Protein 4XV0 (pdb70)

Radius of gyration: 18.21 Å; Cα contacts (8 Å, |Δi|>4): 667; chains: 1; bounding box: 45×39×55 Å

Foldseek 3Di:
DPFALQVLVVVLVFHWEAAEDWDVQCPDDCNLVNCLRHTAAYEHLQCQQACNQPLDHPRGDCVGVVVVLVSCVVSRHAYEYDAQAEQPSHHVVLQPDDALVVNLVVLLVRLLVSLLVCAPRHQAYQQAEAQADQQLAGDDHSQCVRQNVVSQLSSQVSNCVSHVRHAYEHEYEPLQAAPGRNLVNCLVVLLVCVVVVRRHQEYEYQAAEEPPSLVGRLNSLVSSLVRPHQAYEHEAHWYFLQDLVSLQSNVVSLSVHPRYRYYYHHDQELCPDPPNVRRTHQAYPNRHGDVNNVSSSVVSD

CATH classification: 3.20.20.80

Secondary structure (DSSP, 8-state):
--S-HHHHHHHTT-SEEEEEE-HHHHTSTTHHHHHHHH-SEEEESSTTSHHHHHSSTT----HHHHHHHHHHHHHT-EEEEEEEEESSS--HHHHT---HHHHHHHHHHHHHHHHHHTTTT-SEEEEEES-B-TTSSBPPSHHHHHHTTHHHHHHHHHHHHH-TTSEEEEEES---STT-HHHHHHHHHHHHHHHTT----EEEE--EE-TTGGGGHHHHHHHHHTSS-SEEEEEEEEETT--HHHHHHHHHHHHH-TTEEEEEES-SBGGG-TTGGG--SSB-TTSPBPHHHHHHHHHH-

InterPro domains:
  IPR001000 Glycoside hydrolase family 10 domain [PF00331] (50-343)
  IPR001000 Glycoside hydrolase family 10 domain [PR00134] (125-137)
  IPR001000 Glycoside hydrolase family 10 domain [PR00134] (168-179)
  IPR001000 Glycoside hydrolase family 10 domain [PR00134] (212-223)
  IPR001000 Glycoside hydrolase family 10 domain [PR00134] (242-254)
  IPR001000 Glycoside hydrolase family 10 domain [PS51760] (45-345)
  IPR001000 Glycoside hydrolase family 10 domain [SM00633] (94-346)
  IPR017853 Glycoside hydrolase superfamily [SSF51445] (56-346)
  IPR044846 Glycoside hydrolase family 10 [PTHR31490] (55-341)

B-factor: mean 18.8, std 10.69, range [7.06, 71.82]

Organism: Hypocrea jecorina (strain QM6a) (NCBI:txid431241)

Nearest PDB structures (foldseek):
  4xv0-assembly1_A  TM=1.003E+00  e=3.155E-68  Trichoderma reesei QM6a
  2bnj-assembly1_A  TM=9.957E-01  e=1.307E-52  Thermoascus aurantiacus
  1k6a-assembly1_A  TM=9.948E-01  e=5.442E-52  Thermoascus aurantiacus
  1gom-assembly1_A  TM=9.954E-01  e=1.218E-51  Thermoascus aurantiacus
  8usf-assembly2_B  TM=9.904E-01  e=2.226E-49  Thermoascus aurantiacus

Sequence (301 aa):
ASQSIDQLIKRKGKLYFGTATDRGLLQREKNAAIIQADLGQVTPENSMKWQSLENNQGQLNWGDADYLVNFAQQNGKSIRGHTLIWHSSQLPAWVNNINNNADTLRQVIRTHVSTVVGRYKGKIRAWDVVNEIFNEDGTLRSSVFSRLLGEEFVSIAFRAARDADPSARLYINDYNLDRANYGKVNGLKTYVSKWISQGVPIDGIGSQSHLSGGGGSGTLGALQQLATVPVTELAITELDIQGAPTTDYTQVVQACCLSVSKCCVGITVWGISDKDSWRASTNPLLFDANFNPKPAYNSIVGILQ

Solvent-accessible surface area: 11385 Å² total

Structure (mmCIF, N/CA/C/O backbone):
data_4XV0
#
_entry.id   4XV0
#
_cell.length_a   41.708
_cell.length_b   47.490
_cell.length_c   136.403
_cell.angle_alpha   90.00
_cell.angle_beta   90.00
_cell.angle_gamma   90.00
#
_symmetry.space_group_name_H-M   'P 21 21 21'
#
loop_
_entity.id
_entity.type
_entity.pdbx_description
1 polymer Beta-xylanase
2 non-polymer 'SULFATE ION'
3 non-polymer 'CHLORIDE ION'
4 non-polymer GLYCEROL
5 water water
#
loop_
_atom_site.group_PDB
_atom_site.id
_atom_site.type_symbol
_atom_site.label_atom_id
_atom_site.label_alt_id
_atom_site.label_comp_id
_atom_site.label_asym_id
_atom_site.label_entity_id
_atom_site.label_seq_id
_atom_site.pdbx_PDB_ins_code
_atom_site.Cartn_x
_atom_site.Cartn_y
_atom_site.Cartn_z
_atom_site.occupancy
_atom_site.B_iso_or_equiv
_atom_site.auth_seq_id
_atom_site.auth_comp_id
_atom_site.auth_asym_id
_atom_site.auth_atom_id
_atom_site.pdbx_PDB_model_num
ATOM 9 N N . ALA A 1 2 ? 5.541 1.351 2.038 1.00 68.66 47 ALA A N 1
ATOM 10 C CA . ALA A 1 2 ? 5.636 0.135 1.240 1.00 67.89 47 ALA A CA 1
ATOM 11 C C . ALA A 1 2 ? 5.248 0.263 -0.234 1.00 67.49 47 ALA A C 1
ATOM 12 O O . ALA A 1 2 ? 5.317 -0.721 -0.968 1.00 71.82 47 ALA A O 1
ATOM 14 N N . SER A 1 3 ? 4.871 1.467 -0.660 1.00 63.10 48 SER A N 1
ATOM 15 C CA . SER A 1 3 ? 4.352 1.700 -2.011 1.00 58.15 48 SER A CA 1
ATOM 16 C C . SER A 1 3 ? 3.124 0.835 -2.294 1.00 52.76 48 SER A C 1
ATOM 17 O O . SER A 1 3 ? 3.225 -0.383 -2.447 1.00 58.01 48 SER A O 1
ATOM 20 N N . GLN A 1 4 ? 1.984 1.507 -2.405 1.00 41.78 49 GLN A N 1
ATOM 21 C CA . GLN A 1 4 ? 0.650 0.913 -2.309 1.00 26.97 49 GLN A CA 1
ATOM 22 C C . GLN A 1 4 ? 0.281 0.725 -0.846 1.00 23.10 49 GLN A C 1
ATOM 23 O O . GLN A 1 4 ? 0.866 -0.088 -0.120 1.00 17.50 49 GLN A O 1
ATOM 29 N N . SER A 1 5 ? -0.695 1.518 -0.432 1.00 17.41 50 SER A N 1
ATOM 30 C CA . SER A 1 5 ? -1.139 1.577 0.943 1.00 17.55 50 SER A CA 1
ATOM 31 C C . SER A 1 5 ? -2.283 0.595 1.148 1.00 19.04 50 SER A C 1
ATOM 32 O O . SER A 1 5 ? -3.313 0.715 0.499 1.00 16.30 50 SER A O 1
ATOM 35 N N . ILE A 1 6 ? -2.115 -0.373 2.042 1.00 14.58 51 ILE A N 1
ATOM 36 C CA . ILE A 1 6 ? -3.186 -1.340 2.271 1.00 14.94 51 ILE A CA 1
ATOM 37 C C . ILE A 1 6 ? -4.416 -0.715 2.930 1.00 15.27 51 ILE A C 1
ATOM 38 O O . ILE A 1 6 ? -5.537 -1.186 2.735 1.00 13.49 51 ILE A O 1
ATOM 43 N N . ASP A 1 7 ? -4.210 0.357 3.686 1.00 12.93 52 ASP A N 1
ATOM 44 C CA . ASP A 1 7 ? -5.331 1.065 4.281 1.00 13.94 52 ASP A CA 1
ATOM 45 C C . ASP A 1 7 ? -6.151 1.778 3.206 1.00 13.35 52 ASP A C 1
ATOM 46 O O . ASP A 1 7 ? -7.379 1.762 3.229 1.00 16.55 52 ASP A O 1
ATOM 51 N N . GLN A 1 8 ? -5.467 2.408 2.264 1.00 14.25 53 GLN A N 1
ATOM 52 C CA . GLN A 1 8 ? -6.162 3.090 1.183 1.00 17.57 53 GLN A CA 1
ATOM 53 C C . GLN A 1 8 ? -6.946 2.081 0.354 1.00 21.34 53 GLN A C 1
ATOM 54 O O . GLN A 1 8 ? -8.117 2.292 0.026 1.00 16.21 53 GLN A O 1
ATOM 60 N N . LEU A 1 9 ? -6.289 0.976 0.019 1.00 17.88 54 LEU A N 1
ATOM 61 C CA . LEU A 1 9 ? -6.928 -0.077 -0.759 1.00 20.32 54 LEU A CA 1
ATOM 62 C C . LEU A 1 9 ? -8.106 -0.725 -0.027 1.00 16.37 54 LEU A C 1
ATOM 63 O O . LEU A 1 9 ? -9.133 -1.008 -0.641 1.00 17.32 54 LEU A O 1
ATOM 68 N N . ILE A 1 10 ? -7.977 -0.962 1.274 1.00 14.67 55 ILE A N 1
ATOM 69 C CA . ILE A 1 10 ? -9.069 -1.625 1.989 1.00 14.53 55 ILE A CA 1
ATOM 70 C C . ILE A 1 10 ? -10.265 -0.694 2.219 1.00 17.51 55 ILE A C 1
ATOM 71 O O . ILE A 1 10 ? -11.417 -1.147 2.238 1.00 14.70 55 ILE A O 1
ATOM 76 N N . LYS A 1 11 ? -9.995 0.604 2.364 1.00 14.13 56 LYS A N 1
ATOM 77 C CA . LYS A 1 11 ? -11.065 1.599 2.414 1.00 15.17 56 LYS A CA 1
ATOM 78 C C . LYS A 1 11 ? -11.900 1.585 1.132 1.00 17.99 56 LYS A C 1
ATOM 79 O O . LYS A 1 11 ? -13.127 1.738 1.175 1.00 18.39 56 LYS A O 1
ATOM 85 N N . ARG A 1 12 ? -11.244 1.390 -0.010 1.00 18.08 57 ARG A N 1
ATOM 86 C CA . ARG A 1 12 ? -11.955 1.361 -1.289 1.00 17.85 57 ARG A CA 1
ATOM 87 C C . ARG A 1 12 ? -12.868 0.151 -1.396 1.00 17.98 57 ARG A C 1
ATOM 88 O O . ARG A 1 12 ? -13.817 0.154 -2.186 1.00 19.04 57 ARG A O 1
ATOM 96 N N . LYS A 1 13 ? -12.566 -0.886 -0.618 1.00 17.06 58 LYS A N 1
ATOM 97 C CA . LYS A 1 13 ? -13.408 -2.079 -0.561 1.00 21.51 58 LYS A CA 1
ATOM 98 C C . LYS A 1 13 ? -14.591 -1.876 0.388 1.00 25.00 58 LYS A C 1
ATOM 99 O O . LYS A 1 13 ? -15.504 -2.699 0.445 1.00 29.88 58 LYS A O 1
ATOM 105 N N . GLY A 1 14 ? -14.567 -0.780 1.136 1.00 17.62 59 GLY A N 1
ATOM 106 C CA . GLY A 1 14 ? -15.665 -0.458 2.029 1.00 21.70 59 GLY A CA 1
ATOM 107 C C . GLY A 1 14 ? -15.362 -0.693 3.499 1.00 19.82 59 GLY A C 1
ATOM 108 O O . GLY A 1 14 ? -16.242 -0.542 4.346 1.00 17.29 59 GLY A O 1
ATOM 109 N N . LYS A 1 15 ? -14.124 -1.070 3.809 1.00 14.01 60 LYS A N 1
ATOM 110 C CA . LYS A 1 15 ? -13.725 -1.256 5.203 1.00 18.13 60 LYS A CA 1
ATOM 111 C C . LYS A 1 15 ? -13.248 0.064 5.804 1.00 15.25 60 LYS A C 1
ATOM 112 O O . LYS A 1 15 ? -12.967 1.008 5.071 1.00 12.99 60 LYS A O 1
ATOM 118 N N . LEU A 1 16 ? -13.140 0.128 7.131 1.00 11.72 61 LEU A N 1
ATOM 119 C CA . LEU A 1 16 ? -12.767 1.385 7.788 1.00 12.28 61 LEU A CA 1
ATOM 120 C C . LEU A 1 16 ? -11.272 1.632 7.839 1.00 14.03 61 LEU A C 1
ATOM 121 O O . LEU A 1 16 ? -10.823 2.762 7.664 1.00 17.05 61 LEU A O 1
ATOM 126 N N . TYR A 1 17 ? -10.490 0.591 8.090 1.00 14.70 62 TYR A N 1
ATOM 127 C CA . TYR A 1 17 ? -9.059 0.802 8.275 1.00 11.81 62 TYR A CA 1
ATOM 128 C C . TYR A 1 17 ? -8.246 -0.482 8.117 1.00 14.20 62 TYR A C 1
ATOM 129 O O . TYR A 1 17 ? -8.776 -1.592 8.261 1.00 10.54 62 TYR A O 1
ATOM 138 N N . PHE A 1 18 ? -6.958 -0.310 7.821 1.00 10.71 63 PHE A N 1
ATOM 139 C CA . PHE A 1 18 ? -5.935 -1.311 8.121 1.00 9.92 63 PHE A CA 1
ATOM 140 C C . PHE A 1 18 ? -4.954 -0.578 9.045 1.00 15.01 63 PHE A C 1
ATOM 141 O O . PHE A 1 18 ? -4.461 0.493 8.688 1.00 13.96 63 PHE A O 1
ATOM 149 N N . GLY A 1 19 ? -4.697 -1.118 10.237 1.00 9.72 64 GLY A N 1
ATOM 150 C CA . GLY A 1 19 ? -3.926 -0.381 11.233 1.00 8.56 64 GLY A CA 1
ATOM 151 C C . GLY A 1 19 ? -2.847 -1.198 11.935 1.00 11.83 64 GLY A C 1
ATOM 152 O O . GLY A 1 19 ? -2.576 -2.334 11.551 1.00 12.56 64 GLY A O 1
ATOM 153 N N . THR A 1 20 ? -2.229 -0.621 12.965 1.00 13.24 65 THR A N 1
ATOM 154 C CA . THR A 1 20 ? -1.203 -1.331 13.726 1.00 10.16 65 THR A CA 1
ATOM 155 C C . THR A 1 20 ? -1.167 -0.940 15.197 1.00 7.77 65 THR A C 1
ATOM 156 O O . THR A 1 20 ? -1.618 0.141 15.582 1.00 10.14 65 THR A O 1
ATOM 160 N N . ALA A 1 21 ? -0.630 -1.830 16.021 1.00 11.66 66 ALA A N 1
ATOM 161 C CA . ALA A 1 21 ? -0.206 -1.447 17.362 1.00 13.36 66 ALA A CA 1
ATOM 162 C C . ALA A 1 21 ? 1.027 -0.573 17.224 1.00 14.54 66 ALA A C 1
ATOM 163 O O . ALA A 1 21 ? 1.863 -0.811 16.346 1.00 11.70 66 ALA A O 1
ATOM 165 N N . THR A 1 22 ? 1.141 0.427 18.091 1.00 8.96 67 THR A N 1
ATOM 166 C CA . THR A 1 22 ? 2.342 1.252 18.154 1.00 9.92 67 THR A CA 1
ATOM 167 C C . THR A 1 22 ? 2.371 1.985 19.503 1.00 15.20 67 THR A C 1
ATOM 168 O O . THR A 1 22 ? 1.483 1.793 20.336 1.00 12.44 67 THR A O 1
ATOM 172 N N . ASP A 1 23 ? 3.401 2.797 19.725 1.00 10.87 68 ASP A N 1
ATOM 173 C CA . ASP A 1 23 ? 3.507 3.627 20.929 1.00 10.35 68 ASP A CA 1
ATOM 174 C C . ASP A 1 23 ? 4.676 4.601 20.717 1.00 13.49 68 ASP A C 1
ATOM 175 O O . ASP A 1 23 ? 5.325 4.578 19.668 1.00 11.76 68 ASP A O 1
ATOM 180 N N . ARG A 1 24 ? 4.938 5.454 21.704 1.00 13.99 69 ARG A N 1
ATOM 181 C CA . ARG A 1 24 ? 5.901 6.550 21.534 1.00 11.31 69 ARG A CA 1
ATOM 182 C C . ARG A 1 24 ? 7.313 6.143 21.102 1.00 10.90 69 ARG A C 1
ATOM 183 O O . ARG A 1 24 ? 7.890 6.764 20.212 1.00 13.03 69 ARG A O 1
ATOM 191 N N . GLY A 1 25 ? 7.873 5.109 21.722 1.00 13.52 70 GLY A N 1
ATOM 192 C CA . GLY A 1 25 ? 9.208 4.668 21.356 1.00 11.72 70 GLY A CA 1
ATOM 193 C C . GLY A 1 25 ? 9.272 4.331 19.878 1.00 13.38 70 GLY A C 1
ATOM 194 O O . GLY A 1 25 ? 10.137 4.823 19.143 1.00 12.52 70 GLY A O 1
ATOM 195 N N . LEU A 1 26 ? 8.328 3.505 19.434 1.00 13.02 71 LEU A N 1
ATOM 196 C CA . LEU A 1 26 ? 8.250 3.143 18.025 1.00 14.70 71 LEU A CA 1
ATOM 197 C C . LEU A 1 26 ? 8.082 4.362 17.126 1.00 13.25 71 LEU A C 1
ATOM 198 O O . LEU A 1 26 ? 8.800 4.513 16.144 1.00 12.15 71 LEU A O 1
ATOM 203 N N . LEU A 1 27 ? 7.134 5.229 17.474 1.00 11.23 72 LEU A N 1
ATOM 204 C CA . LEU A 1 27 ? 6.846 6.411 16.676 1.00 11.26 72 LEU A CA 1
ATOM 205 C C . LEU A 1 27 ? 8.080 7.295 16.498 1.00 15.13 72 LEU A C 1
ATOM 206 O O . LEU A 1 27 ? 8.251 7.927 15.459 1.00 14.30 72 LEU A O 1
ATOM 211 N N . GLN A 1 28 ? 8.961 7.305 17.493 1.00 12.62 73 GLN A N 1
ATOM 212 C CA . GLN A 1 28 ? 10.123 8.183 17.445 1.00 13.71 73 GLN A CA 1
ATOM 213 C C . GLN A 1 28 ? 11.409 7.559 16.903 1.00 18.80 73 GLN A C 1
ATOM 214 O O . GLN A 1 28 ? 12.480 8.155 17.025 1.00 18.85 73 GLN A O 1
ATOM 220 N N . ARG A 1 29 ? 11.322 6.377 16.300 1.00 16.17 74 ARG A N 1
ATOM 221 C CA . ARG A 1 29 ? 12.525 5.767 15.743 1.00 15.28 74 ARG A CA 1
ATOM 222 C C . ARG A 1 29 ? 12.262 5.081 14.412 1.00 16.01 74 ARG A C 1
ATOM 223 O O . ARG A 1 29 ? 11.146 4.619 14.143 1.00 14.47 74 ARG A O 1
ATOM 231 N N . GLU A 1 30 ? 13.295 5.051 13.577 1.00 16.58 75 GLU A N 1
ATOM 232 C CA . GLU A 1 30 ? 13.271 4.265 12.357 1.00 24.93 75 GLU A CA 1
ATOM 233 C C . GLU A 1 30 ? 12.053 4.648 11.501 1.00 22.79 75 GLU A C 1
ATOM 234 O O . GLU A 1 30 ? 11.716 5.830 11.412 1.00 17.64 75 GLU A O 1
ATOM 240 N N . LYS A 1 31 ? 11.376 3.681 10.897 1.00 15.97 76 LYS A N 1
ATOM 241 C CA . LYS A 1 31 ? 10.386 4.025 9.877 1.00 19.70 76 LYS A CA 1
ATOM 242 C C . LYS A 1 31 ? 8.942 3.857 10.316 1.00 19.99 76 LYS A C 1
ATOM 243 O O . LYS A 1 31 ? 8.030 3.914 9.490 1.00 14.28 76 LYS A O 1
ATOM 249 N N . ASN A 1 32 ? 8.727 3.665 11.612 1.00 13.60 77 ASN A N 1
ATOM 250 C CA . ASN A 1 32 ? 7.377 3.363 12.091 1.00 12.46 77 ASN A CA 1
ATOM 251 C C . ASN A 1 32 ? 6.333 4.437 11.761 1.00 18.04 77 ASN A C 1
ATOM 252 O O . ASN A 1 32 ? 5.254 4.132 11.250 1.00 13.47 77 ASN A O 1
ATOM 257 N N . ALA A 1 33 ? 6.654 5.694 12.051 1.00 20.18 78 ALA A N 1
ATOM 258 C CA . ALA A 1 33 ? 5.705 6.779 11.814 1.00 16.53 78 ALA A CA 1
ATOM 259 C C . ALA A 1 33 ? 5.418 6.921 10.320 1.00 13.88 78 ALA A C 1
ATOM 260 O O . ALA A 1 33 ? 4.265 7.039 9.909 1.00 14.01 78 ALA A O 1
ATOM 262 N N . ALA A 1 34 ? 6.474 6.890 9.516 1.00 15.78 79 ALA A N 1
ATOM 263 C CA . ALA A 1 34 ? 6.356 7.084 8.070 1.00 16.20 79 ALA A CA 1
ATOM 264 C C . ALA A 1 34 ? 5.491 6.008 7.429 1.00 20.01 79 ALA A C 1
ATOM 265 O O . ALA A 1 34 ? 4.704 6.293 6.526 1.00 14.85 79 ALA A O 1
ATOM 267 N N . ILE A 1 35 ? 5.646 4.772 7.894 1.00 13.98 80 ILE A N 1
ATOM 268 C CA . ILE A 1 35 ? 4.814 3.667 7.418 1.00 14.94 80 ILE A CA 1
ATOM 269 C C . ILE A 1 35 ? 3.340 3.838 7.820 1.00 20.09 80 ILE A C 1
ATOM 270 O O . ILE A 1 35 ? 2.440 3.650 6.994 1.00 16.81 80 ILE A O 1
ATOM 275 N N . ILE A 1 36 ? 3.091 4.209 9.076 1.00 14.38 81 ILE A N 1
ATOM 276 C CA . ILE A 1 36 ? 1.725 4.480 9.522 1.00 12.53 81 ILE A CA 1
ATOM 277 C C . ILE A 1 36 ? 1.100 5.605 8.689 1.00 11.76 81 ILE A C 1
ATOM 278 O O . ILE A 1 36 ? -0.056 5.523 8.280 1.00 17.61 81 ILE A O 1
ATOM 283 N N . GLN A 1 37 ? 1.878 6.648 8.419 1.00 15.89 82 GLN A N 1
ATOM 284 C CA . GLN A 1 37 ? 1.382 7.771 7.639 1.00 15.66 82 GLN A CA 1
ATOM 285 C C . GLN A 1 37 ? 1.022 7.349 6.220 1.00 20.94 82 GLN A C 1
ATOM 286 O O . GLN A 1 37 ? -0.025 7.732 5.697 1.00 21.60 82 GLN A O 1
ATOM 292 N N . ALA A 1 38 ? 1.882 6.546 5.606 1.00 20.40 83 ALA A N 1
ATOM 293 C CA . ALA A 1 38 ? 1.710 6.201 4.195 1.00 18.49 83 ALA A CA 1
ATOM 294 C C . ALA A 1 38 ? 0.776 5.020 3.966 1.00 18.56 83 ALA A C 1
ATOM 295 O O . ALA A 1 38 ? 0.012 5.012 3.005 1.00 18.11 83 ALA A O 1
ATOM 297 N N . ASP A 1 39 ? 0.825 4.027 4.850 1.00 15.55 84 ASP A N 1
ATOM 298 C CA . ASP A 1 39 ? 0.222 2.734 4.544 1.00 15.19 84 ASP A CA 1
ATOM 299 C C . ASP A 1 39 ? -0.958 2.318 5.425 1.00 12.48 84 ASP A C 1
ATOM 300 O O . ASP A 1 39 ? -1.700 1.402 5.066 1.00 15.65 84 ASP A O 1
ATOM 305 N N . LEU A 1 40 ? -1.116 2.970 6.573 1.00 12.06 85 LEU A N 1
ATOM 306 C CA . LEU A 1 40 ? -2.106 2.544 7.566 1.00 11.94 85 LEU A CA 1
ATOM 307 C C . LEU A 1 40 ? -3.101 3.655 7.919 1.00 14.39 85 LEU A C 1
ATOM 308 O O . LEU A 1 40 ? -2.913 4.809 7.533 1.00 14.69 85 LEU A O 1
ATOM 313 N N . GLY A 1 41 ? -4.174 3.313 8.633 1.00 11.67 86 GLY A N 1
ATOM 314 C CA . GLY A 1 41 ? -5.203 4.297 8.920 1.00 10.21 86 GLY A CA 1
ATOM 315 C C . GLY A 1 41 ? -5.672 4.321 10.361 1.00 10.48 86 GLY A C 1
ATOM 316 O O . GLY A 1 41 ? -6.583 5.075 10.719 1.00 13.27 86 GLY A O 1
ATOM 317 N N . GLN A 1 42 ? -5.034 3.508 11.190 1.00 10.64 87 GLN A N 1
ATOM 318 C CA . GLN A 1 42 ? -5.511 3.285 12.548 1.00 12.18 87 GLN A CA 1
ATOM 319 C C . GLN A 1 42 ? -4.353 2.822 13.431 1.00 9.85 87 GLN A C 1
ATOM 320 O O . GLN A 1 42 ? -3.432 2.150 12.958 1.00 10.22 87 GLN A O 1
ATOM 326 N N . VAL A 1 43 ? -4.391 3.213 14.705 1.00 9.95 88 VAL A N 1
ATOM 327 C CA . VAL A 1 43 ? -3.388 2.795 15.680 1.00 12.28 88 VAL A CA 1
ATOM 328 C C . VAL A 1 43 ? -4.026 2.320 16.979 1.00 12.83 88 VAL A C 1
ATOM 329 O O . VAL A 1 43 ? -5.082 2.813 17.392 1.00 12.78 88 VAL A O 1
ATOM 333 N N . THR A 1 44 ? -3.382 1.339 17.596 1.00 11.48 89 THR A N 1
ATOM 334 C CA . THR A 1 44 ? -3.743 0.870 18.924 1.00 11.40 89 THR A CA 1
ATOM 335 C C . THR A 1 44 ? -2.502 1.023 19.797 1.00 8.63 89 THR A C 1
ATOM 336 O O . THR A 1 44 ? -1.417 0.617 19.395 1.00 10.23 89 THR A O 1
ATOM 340 N N . PRO A 1 45 ? -2.644 1.618 20.993 1.00 11.79 90 PRO A N 1
ATOM 341 C CA . PRO A 1 45 ? -1.463 1.687 21.873 1.00 8.45 90 PRO A CA 1
ATOM 342 C C . PRO A 1 45 ? -1.067 0.283 22.280 1.00 9.40 90 PRO A C 1
ATOM 343 O O . PRO A 1 45 ? -1.893 -0.450 22.840 1.00 8.02 90 PRO A O 1
ATOM 347 N N . GLU A 1 46 ? 0.171 -0.102 21.983 1.00 13.01 91 GLU A N 1
ATOM 348 C CA . GLU A 1 46 ? 0.628 -1.452 22.290 1.00 10.92 91 GLU A CA 1
ATOM 349 C C . GLU A 1 46 ? 0.647 -1.715 23.796 1.00 9.45 91 GLU A C 1
ATOM 350 O O . GLU A 1 46 ? 0.378 -2.835 24.232 1.00 10.06 91 GLU A O 1
ATOM 356 N N . ASN A 1 47 ? 0.968 -0.688 24.584 1.00 8.71 92 ASN A N 1
ATOM 357 C CA . ASN A 1 47 ? 1.042 -0.831 26.042 1.00 9.50 92 ASN A CA 1
ATOM 358 C C . ASN A 1 47 ? 0.611 0.391 26.847 1.00 8.95 92 ASN A C 1
ATOM 359 O O . ASN A 1 47 ? 0.290 0.263 28.032 1.00 10.22 92 ASN A O 1
ATOM 364 N N . SER A 1 48 ? 0.647 1.573 26.232 1.00 9.90 93 SER A N 1
ATOM 365 C CA . SER A 1 48 ? 0.547 2.827 26.987 1.00 13.13 93 SER A CA 1
ATOM 366 C C . SER A 1 48 ? -0.793 3.087 27.686 1.00 14.03 93 SER A C 1
ATOM 367 O O . SER A 1 48 ? -0.865 3.942 28.562 1.00 14.08 93 SER A O 1
ATOM 370 N N . MET A 1 49 ? -1.841 2.360 27.310 1.00 9.90 94 MET A N 1
ATOM 371 C CA . MET A 1 49 ? -3.147 2.544 27.945 1.00 9.93 94 MET A CA 1
ATOM 372 C C . MET A 1 49 ? -3.574 1.365 28.815 1.00 11.91 94 MET A C 1
ATOM 373 O O . MET A 1 49 ? -4.708 1.316 29.297 1.00 12.82 94 MET A O 1
ATOM 378 N N . LYS A 1 50 ? -2.674 0.411 29.010 1.00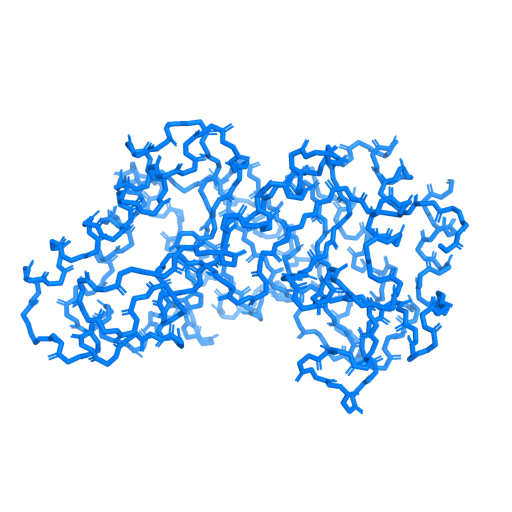 13.69 95 LYS A N 1
ATOM 379 C CA . LYS A 1 50 ? -2.959 -0.675 29.930 1.00 9.69 95 LYS A CA 1
ATOM 380 C C . LYS A 1 50 ? -2.862 -0.162 31.356 1.00 12.90 95 LYS A C 1
ATOM 381 O O . LYS A 1 50 ? -2.142 0.800 31.641 1.00 13.46 95 LYS A O 1
ATOM 387 N N . TRP A 1 51 ? -3.606 -0.791 32.251 1.00 11.02 96 TRP A N 1
ATOM 388 C CA . TRP A 1 51 ? -3.768 -0.238 33.591 1.00 11.85 96 TRP A CA 1
ATOM 389 C C . TRP A 1 51 ? -2.432 -0.157 34.343 1.00 16.43 96 TRP A C 1
ATOM 390 O O . TRP A 1 51 ? -2.174 0.803 35.073 1.00 13.82 96 TRP A O 1
ATOM 401 N N . GLN A 1 52 ? -1.568 -1.146 34.146 1.00 12.36 97 GLN A N 1
ATOM 402 C CA . GLN A 1 52 ? -0.264 -1.122 34.808 1.00 12.95 97 GLN A CA 1
ATOM 403 C C . GLN A 1 52 ? 0.603 0.026 34.297 1.00 12.55 97 GLN A C 1
ATOM 404 O O . GLN A 1 52 ? 1.349 0.631 35.058 1.00 13.17 97 GLN A O 1
ATOM 410 N N . SER A 1 53 ? 0.487 0.335 33.011 1.00 11.65 98 SER A N 1
ATOM 411 C CA . SER A 1 53 ? 1.172 1.496 32.449 1.00 16.75 98 SER A CA 1
ATOM 412 C C . SER A 1 53 ? 0.632 2.798 33.034 1.00 15.52 98 SER A C 1
ATOM 413 O O . SER A 1 53 ? 1.398 3.700 33.367 1.00 13.86 98 SER A O 1
ATOM 416 N N . LEU A 1 54 ? -0.689 2.889 33.153 1.00 11.58 99 LEU A N 1
ATOM 417 C CA . LEU A 1 54 ? -1.339 4.127 33.578 1.00 13.11 99 LEU A CA 1
ATOM 418 C C . LEU A 1 54 ? -1.257 4.409 35.073 1.00 16.52 99 LEU A C 1
ATOM 419 O O . LEU A 1 54 ? -1.186 5.569 35.490 1.00 15.97 99 LEU A O 1
ATOM 424 N N . GLU A 1 55 ? -1.290 3.359 35.883 1.00 13.49 100 GLU A N 1
ATOM 425 C CA . GLU A 1 55 ? -1.487 3.548 37.319 1.00 14.65 100 GLU A CA 1
ATOM 426 C C . GLU A 1 55 ? -0.872 2.419 38.147 1.00 18.03 100 GLU A C 1
ATOM 427 O O . GLU A 1 55 ? -1.548 1.791 38.963 1.00 16.04 100 GLU A O 1
ATOM 433 N N . ASN A 1 56 ? 0.416 2.163 37.928 1.00 15.53 101 ASN A N 1
ATOM 434 C CA . ASN A 1 56 ? 1.111 1.105 38.658 1.00 16.01 101 ASN A CA 1
ATOM 435 C C . ASN A 1 56 ? 1.033 1.329 40.161 1.00 17.69 101 ASN A C 1
ATOM 436 O O . ASN A 1 56 ? 0.851 0.396 40.942 1.00 23.12 101 ASN A O 1
ATOM 441 N N . ASN A 1 57 ? 1.179 2.586 40.554 1.00 17.75 102 ASN A N 1
ATOM 442 C CA . ASN A 1 57 ? 1.028 2.980 41.943 1.00 23.29 102 ASN A CA 1
ATOM 443 C C . ASN A 1 57 ? -0.304 3.696 42.076 1.00 22.35 102 ASN A C 1
ATOM 444 O O . ASN A 1 57 ? -0.592 4.629 41.323 1.00 21.95 102 ASN A O 1
ATOM 449 N N . GLN A 1 58 ? -1.124 3.241 43.016 1.00 22.21 103 GLN A N 1
ATOM 450 C CA . GLN A 1 58 ? -2.489 3.736 43.138 1.00 20.40 103 GLN A CA 1
ATOM 451 C C . GLN A 1 58 ? -2.536 5.252 43.299 1.00 21.22 103 GLN A C 1
ATOM 452 O O . GLN A 1 58 ? -1.836 5.817 44.141 1.00 21.78 103 GLN A O 1
ATOM 458 N N . GLY A 1 59 ? -3.359 5.901 42.486 1.00 20.07 104 GLY A N 1
ATOM 459 C CA . GLY A 1 59 ? -3.530 7.340 42.568 1.00 32.09 104 GLY A CA 1
ATOM 460 C C . GLY A 1 59 ? -2.465 8.149 41.839 1.00 32.82 104 GLY A C 1
ATOM 461 O O . GLY A 1 59 ? -2.569 9.372 41.749 1.00 30.94 104 GLY A O 1
ATOM 462 N N . GLN A 1 60 ? -1.437 7.474 41.327 1.00 25.93 105 GLN A N 1
ATOM 463 C CA . GLN A 1 60 ? -0.367 8.149 40.603 1.00 26.23 105 GLN A CA 1
ATOM 464 C C . GLN A 1 60 ? -0.522 7.845 39.122 1.00 24.75 105 GLN A C 1
ATOM 465 O O . GLN A 1 60 ? 0.003 6.840 38.637 1.00 23.64 105 GLN A O 1
ATOM 471 N N . LEU A 1 61 ? -1.252 8.697 38.405 1.00 16.96 106 LEU A N 1
ATOM 472 C CA . LEU A 1 61 ? -1.558 8.423 37.004 1.00 18.14 106 LEU A CA 1
ATOM 473 C C . LEU A 1 61 ? -0.374 8.755 36.103 1.00 22.33 106 LEU A C 1
ATOM 474 O O . LEU A 1 61 ? 0.408 9.663 36.393 1.00 21.99 106 LEU A O 1
ATOM 479 N N . ASN A 1 62 ? -0.246 8.005 35.015 1.00 14.11 107 ASN A N 1
ATOM 480 C CA . ASN A 1 62 ? 0.871 8.166 34.091 1.00 19.05 107 ASN A CA 1
ATOM 481 C C . ASN A 1 62 ? 0.343 8.260 32.661 1.00 16.31 107 ASN A C 1
ATOM 482 O O . ASN A 1 62 ? 0.379 7.286 31.899 1.00 13.79 107 ASN A O 1
ATOM 487 N N . TRP A 1 63 ? -0.146 9.444 32.310 1.00 12.74 108 TRP A N 1
ATOM 488 C CA . TRP A 1 63 ? -0.867 9.655 31.054 1.00 12.79 108 TRP A CA 1
ATOM 489 C C . TRP A 1 63 ? 0.031 9.903 29.837 1.00 11.73 108 TRP A C 1
ATOM 490 O O . TRP A 1 63 ? -0.421 9.769 28.707 1.00 13.50 108 TRP A O 1
ATOM 501 N N . GLY A 1 64 ? 1.278 10.301 30.072 1.00 12.19 109 GLY A N 1
ATOM 502 C CA . GLY A 1 64 ? 2.111 10.886 29.027 1.00 13.65 109 GLY A CA 1
ATOM 503 C C . GLY A 1 64 ? 2.157 10.143 27.702 1.00 14.97 109 GLY A C 1
ATOM 504 O O . GLY A 1 64 ? 1.795 10.685 26.648 1.00 12.19 109 GLY A O 1
ATOM 505 N N . ASP A 1 65 ? 2.589 8.892 27.753 1.00 11.73 110 ASP A N 1
ATOM 506 C CA . ASP A 1 65 ? 2.738 8.113 26.535 1.00 10.33 110 ASP A CA 1
ATOM 507 C C . ASP A 1 65 ? 1.401 7.895 25.834 1.00 13.61 110 ASP A C 1
ATOM 508 O O . ASP A 1 65 ? 1.328 7.919 24.609 1.00 12.96 110 ASP A O 1
ATOM 513 N N . ALA A 1 66 ? 0.349 7.684 26.616 1.00 16.06 111 ALA A N 1
ATOM 514 C CA . ALA A 1 66 ? -0.993 7.548 26.065 1.00 12.70 111 ALA A CA 1
ATOM 515 C C . ALA A 1 66 ? -1.431 8.836 25.371 1.00 11.88 111 ALA A C 1
ATOM 516 O O . ALA A 1 66 ? -1.958 8.804 24.253 1.00 14.33 111 ALA A O 1
ATOM 518 N N . ASP A 1 67 ? -1.211 9.971 26.029 1.00 10.87 112 ASP A N 1
ATOM 519 C CA . ASP A 1 67 ? -1.541 11.266 25.439 1.00 10.86 112 ASP A CA 1
ATOM 520 C C . ASP A 1 67 ? -0.803 11.478 24.125 1.00 16.22 112 ASP A C 1
ATOM 521 O O . ASP A 1 67 ? -1.374 11.992 23.159 1.00 11.83 112 ASP A O 1
ATOM 526 N N . TYR A 1 68 ? 0.478 11.106 24.110 1.00 10.73 113 TYR A N 1
ATOM 527 C CA . TYR A 1 68 ? 1.326 11.277 22.936 1.00 10.83 113 TYR A CA 1
ATOM 528 C C . TYR A 1 68 ? 0.777 10.508 21.740 1.00 12.29 113 TYR A C 1
ATOM 529 O O . TYR A 1 68 ? 0.725 11.032 20.6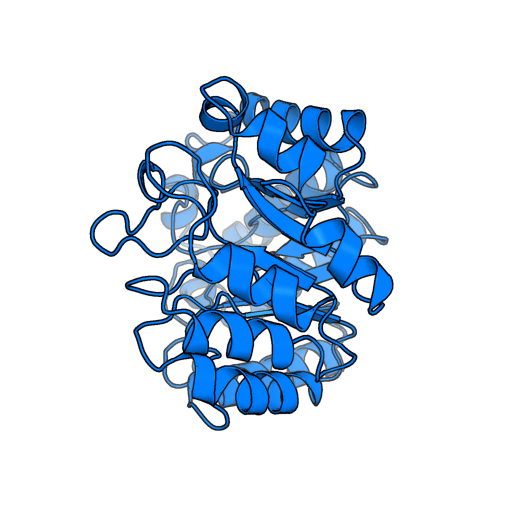29 1.00 12.21 113 TYR A O 1
ATOM 538 N N . LEU A 1 69 ? 0.380 9.263 21.966 1.00 12.52 114 LEU A N 1
ATOM 539 C CA . LEU A 1 69 ? -0.166 8.447 20.886 1.00 13.25 114 LEU A CA 1
ATOM 540 C C . LEU A 1 69 ? -1.453 9.047 20.314 1.00 16.17 114 LEU A C 1
ATOM 541 O O . LEU A 1 69 ? -1.657 9.092 19.089 1.00 12.40 114 LEU A O 1
ATOM 546 N N . VAL A 1 70 ? -2.330 9.487 21.208 1.00 12.53 115 VAL A N 1
ATOM 547 C CA . VAL A 1 70 ? -3.580 10.109 20.799 1.00 13.51 115 VAL A CA 1
ATOM 548 C C . VAL A 1 70 ? -3.303 11.351 19.961 1.00 15.06 115 VAL A C 1
ATOM 549 O O . VAL A 1 70 ? -3.923 11.560 18.918 1.00 13.84 115 VAL A O 1
ATOM 553 N N . ASN A 1 71 ? -2.359 12.169 20.410 1.00 11.77 116 ASN A N 1
ATOM 554 C CA . ASN A 1 71 ? -1.959 13.333 19.628 1.00 11.69 116 ASN A CA 1
ATOM 555 C C . ASN A 1 71 ? -1.440 12.950 18.242 1.00 11.59 116 ASN A C 1
ATOM 556 O O . ASN A 1 71 ? -1.822 13.567 17.248 1.00 15.31 116 ASN A O 1
ATOM 561 N N . PHE A 1 72 ? -0.591 11.926 18.177 1.00 13.00 117 PHE A N 1
ATOM 562 C CA . PHE A 1 72 ? -0.052 11.482 16.897 1.00 14.27 117 PHE A CA 1
ATOM 563 C C . PHE A 1 72 ? -1.167 11.067 15.953 1.00 14.80 117 PHE A C 1
ATOM 564 O O . PHE A 1 72 ? -1.173 11.440 14.784 1.00 12.36 117 PHE A O 1
ATOM 572 N N . ALA A 1 73 ? -2.105 10.280 16.463 1.00 11.93 118 ALA A N 1
ATOM 573 C CA . ALA A 1 73 ? -3.218 9.812 15.650 1.00 13.88 118 ALA A CA 1
ATOM 574 C C . ALA A 1 73 ? -4.075 10.971 15.135 1.00 17.99 118 ALA A C 1
ATOM 575 O O . ALA A 1 73 ? -4.443 10.999 13.960 1.00 17.63 118 ALA A O 1
ATOM 577 N N . GLN A 1 74 ? -4.374 11.932 16.010 1.00 15.49 119 GLN A N 1
ATOM 578 C CA . GLN A 1 74 ? -5.206 13.074 15.643 1.00 14.26 119 GLN A CA 1
ATOM 579 C C . GLN A 1 74 ? -4.539 13.942 14.584 1.00 14.93 119 GLN A C 1
ATOM 580 O O . GLN A 1 74 ? -5.187 14.437 13.659 1.00 13.77 119 GLN A O 1
ATOM 586 N N . GLN A 1 75 ? -3.242 14.156 14.750 1.00 13.45 120 GLN A N 1
ATOM 587 C CA . GLN A 1 75 ? -2.507 15.035 13.859 1.00 16.22 120 GLN A CA 1
ATOM 588 C C . GLN A 1 75 ? -2.330 14.401 12.480 1.00 20.04 120 GLN A C 1
ATOM 589 O O . GLN A 1 75 ? -2.187 15.102 11.483 1.00 18.58 120 GLN A O 1
ATOM 595 N N . ASN A 1 76 ? -2.361 13.071 12.428 1.00 13.16 121 ASN A N 1
ATOM 596 C CA . ASN A 1 76 ? -2.148 12.356 11.179 1.00 24.82 121 ASN A CA 1
ATOM 597 C C . ASN A 1 76 ? -3.409 11.714 10.607 1.00 22.10 121 ASN A C 1
ATOM 598 O O . ASN A 1 76 ? -3.344 10.996 9.610 1.00 18.22 121 ASN A O 1
ATOM 603 N N . GLY A 1 77 ? -4.548 11.987 11.240 1.00 15.59 122 GLY A N 1
ATOM 604 C CA . GLY A 1 77 ? -5.831 11.501 10.767 1.00 15.05 122 GLY A CA 1
ATOM 605 C C . GLY A 1 77 ? -5.976 9.991 10.840 1.00 16.66 122 GLY A C 1
ATOM 606 O O . GLY A 1 77 ? -6.570 9.382 9.953 1.00 17.82 122 GLY A O 1
ATOM 607 N N . LYS A 1 78 ? -5.423 9.380 11.885 1.00 14.07 123 LYS A N 1
ATOM 608 C CA . LYS A 1 78 ? -5.622 7.955 12.116 1.00 14.73 123 LYS A CA 1
ATOM 609 C C . LYS A 1 78 ? -6.641 7.783 13.233 1.00 18.52 123 LYS A C 1
ATOM 610 O O . LYS A 1 78 ? -6.637 8.558 14.192 1.00 15.72 123 LYS A O 1
ATOM 616 N N . SER A 1 79 ? -7.516 6.783 13.113 1.00 14.04 124 SER A N 1
ATOM 617 C CA . SER A 1 79 ? -8.447 6.481 14.194 1.00 13.74 124 SER A CA 1
ATOM 618 C C . SER A 1 79 ? -7.705 5.670 15.245 1.00 9.87 124 SER A C 1
ATOM 619 O O . SER A 1 79 ? -6.607 5.179 15.007 1.00 11.64 124 SER A O 1
ATOM 622 N N . ILE A 1 80 ? -8.312 5.537 16.413 1.00 8.41 125 ILE A N 1
ATOM 623 C CA . ILE A 1 80 ? -7.655 4.921 17.552 1.00 7.97 125 ILE A CA 1
ATOM 624 C C . ILE A 1 80 ? -8.551 3.820 18.106 1.00 10.29 125 ILE A C 1
ATOM 625 O O . ILE A 1 80 ? -9.785 3.963 18.127 1.00 12.02 125 ILE A O 1
ATOM 630 N N . ARG A 1 81 ? -7.941 2.715 18.518 1.00 10.45 126 ARG A N 1
ATOM 631 C CA . ARG A 1 81 ? -8.633 1.748 19.367 1.00 13.14 126 ARG A CA 1
ATOM 632 C C . ARG A 1 81 ? -7.986 1.813 20.754 1.00 13.01 126 ARG A C 1
ATOM 633 O O . ARG A 1 81 ? -6.810 1.480 20.911 1.00 13.52 126 ARG A O 1
ATOM 641 N N . GLY A 1 82 ? -8.736 2.278 21.747 1.00 10.07 127 GLY A N 1
ATOM 642 C CA . GLY A 1 82 ? -8.244 2.275 23.115 1.00 9.60 127 GLY A CA 1
ATOM 643 C C . GLY A 1 82 ? -8.051 0.845 23.585 1.00 10.43 127 GLY A C 1
ATOM 644 O O . GLY A 1 82 ? -8.891 0.002 23.323 1.00 12.24 127 GLY A O 1
ATOM 645 N N . HIS A 1 83 ? -6.950 0.578 24.285 1.00 11.74 128 HIS A N 1
ATOM 646 C CA . HIS A 1 83 ? -6.579 -0.784 24.674 1.00 12.86 128 HIS A CA 1
ATOM 647 C C . HIS A 1 83 ? -5.738 -0.737 25.950 1.00 11.75 128 HIS A C 1
ATOM 648 O O . HIS A 1 83 ? -4.629 -0.184 25.933 1.00 11.78 128 HIS A O 1
ATOM 655 N N . THR A 1 84 ? -6.221 -1.289 27.065 1.00 8.76 129 THR A N 1
ATOM 656 C CA . THR A 1 84 ? -7.531 -1.917 27.235 1.00 7.39 129 THR A CA 1
ATOM 657 C C . THR A 1 84 ? -7.880 -1.678 28.699 1.00 10.45 129 THR A C 1
ATOM 658 O O . THR A 1 84 ? -6.982 -1.621 29.565 1.00 12.64 129 THR A O 1
ATOM 662 N N . LEU A 1 85 ? -9.164 -1.525 28.994 1.00 7.90 130 LEU A N 1
ATOM 663 C CA . LEU A 1 85 ? -9.561 -1.030 30.317 1.00 9.17 130 LEU A CA 1
ATOM 664 C C . LEU A 1 85 ? -9.449 -2.093 31.405 1.00 11.27 130 LEU A C 1
ATOM 665 O O . LEU A 1 85 ? -8.826 -1.864 32.432 1.00 14.96 130 LEU A O 1
ATOM 670 N N . ILE A 1 86 ? -10.067 -3.251 31.178 1.00 8.36 131 ILE A N 1
ATOM 671 C CA . ILE A 1 86 ? -10.121 -4.299 32.179 1.00 7.06 131 ILE A CA 1
ATOM 672 C C . ILE A 1 86 ? -9.472 -5.562 31.628 1.00 15.33 131 ILE A C 1
ATOM 673 O O . ILE A 1 86 ? -9.951 -6.135 30.648 1.00 12.71 131 ILE A O 1
ATOM 678 N N . TRP A 1 87 ? -8.373 -5.981 32.254 1.00 9.97 132 TRP A N 1
ATOM 679 C CA . TRP A 1 87 ? -7.592 -7.116 31.766 1.00 12.55 132 TRP A CA 1
ATOM 680 C C . TRP A 1 87 ? -6.824 -7.714 32.925 1.00 12.56 132 TRP A C 1
ATOM 681 O O . TRP A 1 87 ? -6.220 -6.981 33.712 1.00 12.40 132 TRP A O 1
ATOM 692 N N . HIS A 1 88 ? -6.823 -9.038 33.025 1.00 12.18 133 HIS A N 1
ATOM 693 C CA . HIS A 1 88 ? -6.161 -9.698 34.144 1.00 15.83 133 HIS A CA 1
ATOM 694 C C . HIS A 1 88 ? -4.650 -9.516 34.095 1.00 14.46 133 HIS A C 1
ATOM 695 O O . HIS A 1 88 ? -3.982 -9.572 35.126 1.00 18.40 133 HIS A O 1
ATOM 702 N N A SER A 1 89 ? -4.119 -9.292 32.897 0.64 10.88 134 SER A N 1
ATOM 703 N N B SER A 1 89 ? -4.110 -9.312 32.897 0.36 11.40 134 SER A N 1
ATOM 704 C CA A SER A 1 89 ? -2.678 -9.160 32.707 0.64 11.73 134 SER A CA 1
ATOM 705 C CA B SER A 1 89 ? -2.668 -9.153 32.731 0.36 12.11 134 SER A CA 1
ATOM 706 C C A SER A 1 89 ? -2.291 -7.680 32.693 0.64 15.73 134 SER A C 1
ATOM 707 C C B SER A 1 89 ? -2.286 -7.679 32.677 0.36 15.12 134 SER A C 1
ATOM 708 O O A SER A 1 89 ? -3.141 -6.823 32.462 0.64 14.99 134 SER A O 1
ATOM 709 O O B SER A 1 89 ? -3.130 -6.828 32.398 0.36 15.16 134 SER A O 1
ATOM 714 N N . GLN A 1 90 ? -1.010 -7.394 32.930 1.00 15.67 135 GLN A N 1
ATOM 715 C CA . GLN A 1 90 ? -0.515 -6.018 33.005 1.00 15.57 135 GLN A CA 1
ATOM 716 C C . GLN A 1 90 ? -1.433 -5.148 33.854 1.00 11.16 135 GLN A C 1
ATOM 717 O O . GLN A 1 90 ? -1.968 -4.133 33.403 1.00 10.66 135 GLN A O 1
ATOM 723 N N . LEU A 1 91 ? -1.621 -5.601 35.089 1.00 12.62 136 LEU A N 1
ATOM 724 C CA . LEU A 1 91 ? -2.589 -5.042 36.020 1.00 12.94 136 LEU A CA 1
ATOM 725 C C . LEU A 1 91 ? -1.830 -4.611 37.260 1.00 10.00 136 LEU A C 1
ATOM 726 O O . LEU A 1 91 ? -0.963 -5.346 37.733 1.00 12.02 136 LEU A O 1
ATOM 731 N N . PRO A 1 92 ? -2.140 -3.421 37.788 1.00 9.58 137 PRO A N 1
ATOM 732 C CA . PRO A 1 92 ? -1.438 -2.972 38.992 1.00 13.98 137 PRO A CA 1
ATOM 733 C C . PRO A 1 92 ? -1.659 -3.938 40.155 1.00 14.89 137 PRO A C 1
ATOM 734 O O . PRO A 1 92 ? -2.753 -4.472 40.322 1.00 12.97 137 PRO A O 1
ATOM 738 N N . ALA A 1 93 ? -0.618 -4.163 40.944 1.00 14.15 138 ALA A N 1
ATOM 739 C CA . ALA A 1 93 ? -0.702 -5.043 42.106 1.00 16.20 138 ALA A CA 1
ATOM 740 C C . ALA A 1 93 ? -1.817 -4.620 43.054 1.00 14.56 138 ALA A C 1
ATOM 741 O O . ALA A 1 93 ? -2.493 -5.462 43.643 1.00 17.12 138 ALA A O 1
ATOM 743 N N . TRP A 1 94 ? -2.016 -3.315 43.201 1.00 11.36 139 TRP A N 1
ATOM 744 C CA . TRP A 1 94 ? -3.005 -2.833 44.155 1.00 15.17 139 TRP A CA 1
ATOM 745 C C . TRP A 1 94 ? -4.426 -3.235 43.749 1.00 10.83 139 TRP A C 1
ATOM 746 O O . TRP A 1 94 ? -5.278 -3.473 44.605 1.00 13.06 139 TRP A O 1
ATOM 757 N N . VAL A 1 95 ? -4.679 -3.313 42.448 1.00 10.22 140 VAL A N 1
ATOM 758 C CA . VAL A 1 95 ? -5.961 -3.819 41.977 1.00 11.17 140 VAL A CA 1
ATOM 759 C C . VAL A 1 95 ? -6.052 -5.323 42.233 1.00 14.23 140 VAL A C 1
ATOM 760 O O . VAL A 1 95 ? -7.063 -5.809 42.736 1.00 12.59 140 VAL A O 1
ATOM 764 N N . ASN A 1 96 ? -4.990 -6.053 41.885 1.00 12.67 141 ASN A N 1
ATOM 765 C CA . ASN A 1 96 ? -4.967 -7.500 42.099 1.00 12.49 141 ASN A CA 1
ATOM 766 C C . ASN A 1 96 ? -5.207 -7.863 43.568 1.00 13.71 141 ASN A C 1
ATOM 767 O O . ASN A 1 96 ? -5.816 -8.884 43.872 1.00 16.57 141 ASN A O 1
ATOM 772 N N . ASN A 1 97 ? -4.726 -7.010 44.473 1.00 13.21 142 ASN A N 1
ATOM 773 C CA . ASN A 1 97 ? -4.796 -7.271 45.910 1.00 12.70 142 ASN A CA 1
ATOM 774 C C . ASN A 1 97 ? -6.143 -6.946 46.567 1.00 17.76 142 ASN A C 1
ATOM 775 O O . ASN A 1 97 ? -6.322 -7.180 47.761 1.00 16.55 142 ASN A O 1
ATOM 780 N N . ILE A 1 98 ? -7.080 -6.403 45.799 1.00 11.95 143 ILE A N 1
ATOM 781 C CA . ILE A 1 98 ? -8.401 -6.084 46.341 1.00 12.02 143 ILE A CA 1
ATOM 782 C C . ILE A 1 98 ? -9.123 -7.373 46.707 1.00 12.54 143 ILE A C 1
ATOM 783 O O . ILE A 1 98 ? -9.088 -8.338 45.954 1.00 12.40 143 ILE A O 1
ATOM 788 N N . ASN A 1 99 ? -9.748 -7.392 47.880 1.00 13.91 144 ASN A N 1
ATOM 789 C CA . ASN A 1 99 ? -10.401 -8.599 48.380 1.00 16.28 144 ASN A CA 1
ATOM 790 C C . ASN A 1 99 ? -11.919 -8.497 48.451 1.00 21.32 144 ASN A C 1
ATOM 791 O O . ASN A 1 99 ? -12.601 -9.505 48.567 1.00 20.79 144 ASN A O 1
ATOM 796 N N A ASN A 1 100 ? -12.440 -7.272 48.380 0.53 16.36 145 ASN A N 1
ATOM 797 N N B ASN A 1 100 ? -12.447 -7.282 48.378 0.47 16.49 145 ASN A N 1
ATOM 798 C CA A ASN A 1 100 ? -13.872 -7.018 48.538 0.53 16.26 145 ASN A CA 1
ATOM 799 C CA B ASN A 1 100 ? -13.880 -7.097 48.539 0.47 16.39 145 ASN A CA 1
ATOM 800 C C A ASN A 1 100 ? -14.534 -6.698 47.206 0.53 16.09 145 ASN A C 1
ATOM 801 C C B ASN A 1 100 ? -14.563 -6.669 47.250 0.47 16.02 145 ASN A C 1
ATOM 802 O O A ASN A 1 100 ? -14.015 -5.897 46.426 0.53 14.76 145 ASN A O 1
ATOM 803 O O B ASN A 1 100 ? -14.085 -5.776 46.547 0.47 14.27 145 ASN A O 1
ATOM 812 N N . ALA A 1 101 ? -15.677 -7.332 46.945 1.00 13.33 146 ALA A N 1
ATOM 813 C CA . ALA A 1 101 ? -16.398 -7.133 45.694 1.00 16.71 146 ALA A CA 1
ATO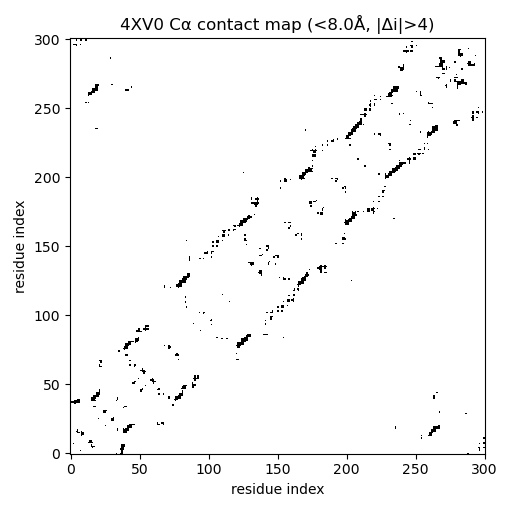M 814 C C . ALA A 1 101 ? -16.843 -5.691 45.497 1.00 16.52 146 ALA A C 1
ATOM 815 O O . ALA A 1 101 ? -16.649 -5.128 44.431 1.00 19.56 146 ALA A O 1
ATOM 817 N N . ASP A 1 102 ? -17.438 -5.084 46.516 1.00 17.67 147 ASP A N 1
ATOM 818 C CA . ASP A 1 102 ? -17.883 -3.714 46.319 1.00 21.37 147 ASP A CA 1
ATOM 819 C C . ASP A 1 102 ? -16.722 -2.754 46.134 1.00 19.59 147 ASP A C 1
ATOM 820 O O . ASP A 1 102 ? -16.824 -1.812 45.349 1.00 16.46 147 ASP A O 1
ATOM 825 N N . THR A 1 103 ? -15.620 -2.990 46.840 1.00 15.31 148 THR A N 1
ATOM 826 C CA . THR A 1 103 ? -14.420 -2.197 46.597 1.00 12.96 148 THR A CA 1
ATOM 827 C C . THR A 1 103 ? -14.065 -2.254 45.108 1.00 15.38 148 THR A C 1
ATOM 828 O O . THR A 1 103 ? -13.872 -1.234 44.456 1.00 12.95 148 THR A O 1
ATOM 832 N N . LEU A 1 104 ? -14.019 -3.460 44.564 1.00 12.96 149 LEU A N 1
ATOM 833 C CA . LEU A 1 104 ? -13.623 -3.632 43.178 1.00 10.87 149 LEU A CA 1
ATOM 834 C C . LEU A 1 104 ? -14.631 -3.000 42.232 1.00 12.80 149 LEU A C 1
ATOM 835 O O . LEU A 1 104 ? -14.266 -2.403 41.219 1.00 12.41 149 LEU A O 1
ATOM 840 N N . ARG A 1 105 ? -15.904 -3.154 42.570 1.00 10.60 150 ARG A N 1
ATOM 841 C CA . ARG A 1 105 ? -16.986 -2.587 41.790 1.00 12.13 150 ARG A CA 1
ATOM 842 C C . ARG A 1 105 ? -16.724 -1.102 41.593 1.00 16.78 150 ARG A C 1
ATOM 843 O O . ARG A 1 105 ? -16.752 -0.591 40.476 1.00 16.48 150 ARG A O 1
ATOM 851 N N . GLN A 1 106 ? -16.418 -0.409 42.678 1.00 17.77 151 GLN A N 1
ATOM 852 C CA . GLN A 1 106 ? -16.226 1.026 42.583 1.00 16.12 151 GLN A CA 1
ATOM 853 C C . GLN A 1 106 ? -14.874 1.402 41.957 1.00 15.52 151 GLN A C 1
ATOM 854 O O . GLN A 1 106 ? -14.767 2.426 41.284 1.00 11.34 151 GLN A O 1
ATOM 860 N N . VAL A 1 107 ? -13.852 0.572 42.162 1.00 12.29 152 VAL A N 1
ATOM 861 C CA . VAL A 1 107 ? -12.560 0.775 41.495 1.00 11.79 152 VAL A CA 1
ATOM 862 C C . VAL A 1 107 ? -12.670 0.664 39.965 1.00 13.06 152 VAL A C 1
ATOM 863 O O . VAL A 1 107 ? -12.098 1.475 39.226 1.00 11.22 152 VAL A O 1
ATOM 867 N N . ILE A 1 108 ? -13.413 -0.330 39.488 1.00 10.59 153 ILE A N 1
ATOM 868 C CA . ILE A 1 108 ? -13.633 -0.492 38.052 1.00 13.65 153 ILE A CA 1
ATOM 869 C C . ILE A 1 108 ? -14.310 0.745 37.468 1.00 10.96 153 ILE A C 1
ATOM 870 O O . ILE A 1 108 ? -13.879 1.279 36.449 1.00 11.63 153 ILE A O 1
ATOM 875 N N . ARG A 1 109 ? -15.378 1.187 38.120 1.00 8.68 154 ARG A N 1
ATOM 876 C CA . ARG A 1 109 ? -16.126 2.346 37.650 1.00 12.28 154 ARG A CA 1
ATOM 877 C C . ARG A 1 109 ? -15.237 3.567 37.560 1.00 13.20 154 ARG A C 1
ATOM 878 O O . ARG A 1 109 ? -15.259 4.272 36.558 1.00 13.30 154 ARG A O 1
ATOM 886 N N . THR A 1 110 ? -14.456 3.800 38.610 1.00 12.30 155 THR A N 1
ATOM 887 C CA . THR A 1 110 ? -13.579 4.959 38.669 1.00 13.24 155 THR A CA 1
ATOM 888 C C . THR A 1 110 ? -12.531 4.922 37.564 1.00 12.50 155 THR A C 1
ATOM 889 O O . THR A 1 110 ? -12.289 5.925 36.879 1.00 9.93 155 THR A O 1
ATOM 893 N N . HIS A 1 111 ? -11.917 3.758 37.388 1.00 10.42 156 HIS A N 1
ATOM 894 C CA . HIS A 1 111 ? -10.869 3.598 36.397 1.00 8.90 156 HIS A CA 1
ATOM 895 C C . HIS A 1 111 ? -11.437 3.754 34.986 1.00 12.82 156 HIS A C 1
ATOM 896 O O . HIS A 1 111 ? -10.923 4.529 34.181 1.00 11.05 156 HIS A O 1
ATOM 903 N N . VAL A 1 112 ? -12.524 3.045 34.703 1.00 12.87 157 VAL A N 1
ATOM 904 C CA . VAL A 1 112 ? -13.132 3.095 33.377 1.00 10.61 157 VAL A CA 1
ATOM 905 C C . VAL A 1 112 ? -13.611 4.509 33.045 1.00 10.49 157 VAL A C 1
ATOM 906 O O . VAL A 1 112 ? -13.352 5.027 31.960 1.00 11.61 157 VAL A O 1
ATOM 910 N N . SER A 1 113 ? -14.277 5.140 34.002 1.00 11.97 158 SER A N 1
ATOM 911 C CA . SER A 1 113 ? -14.817 6.480 33.807 1.00 13.45 158 SER A CA 1
ATOM 912 C C . SER A 1 113 ? -13.707 7.484 33.501 1.00 15.09 158 SER A C 1
ATOM 913 O O . SER A 1 113 ? -13.805 8.299 32.578 1.00 11.19 158 SER A O 1
ATOM 916 N N . THR A 1 114 ? -12.647 7.405 34.291 1.00 12.08 159 THR A N 1
ATOM 917 C CA . THR A 1 114 ? -11.538 8.335 34.202 1.00 13.10 159 THR A CA 1
ATOM 918 C C . THR A 1 114 ? -10.773 8.186 32.899 1.00 10.80 159 THR A C 1
ATOM 919 O O . THR A 1 114 ? -10.482 9.177 32.234 1.00 10.34 159 THR A O 1
ATOM 923 N N . VAL A 1 115 ? -10.446 6.949 32.530 1.00 11.35 160 VAL A N 1
ATOM 924 C CA . VAL A 1 115 ? -9.651 6.721 31.326 1.00 8.47 160 VAL A CA 1
ATOM 925 C C . VAL A 1 115 ? -10.434 7.043 30.047 1.00 14.43 160 VAL A C 1
ATOM 926 O O . VAL A 1 115 ? -9.934 7.753 29.176 1.00 12.05 160 VAL A O 1
ATOM 930 N N . VAL A 1 116 ? -11.661 6.535 29.941 1.00 8.81 161 VAL A N 1
ATOM 931 C CA . VAL A 1 116 ? -12.488 6.820 28.768 1.00 8.77 161 VAL A CA 1
ATOM 932 C C . VAL A 1 116 ? -12.808 8.311 28.719 1.00 12.41 161 VAL A C 1
ATOM 933 O O . VAL A 1 116 ? -12.767 8.937 27.653 1.00 12.24 161 VAL A O 1
ATOM 937 N N . GLY A 1 117 ? -13.120 8.879 29.881 1.00 11.47 162 GLY A N 1
ATOM 938 C CA . GLY A 1 117 ? -13.477 10.284 29.971 1.00 11.29 162 GLY A CA 1
ATOM 939 C C . GLY A 1 117 ? -12.378 11.203 29.464 1.00 15.98 162 GLY A C 1
ATOM 940 O O . GLY A 1 117 ? -12.653 12.198 28.787 1.00 13.86 162 GLY A O 1
ATOM 941 N N . ARG A 1 118 ? -11.132 10.867 29.782 1.00 13.71 163 ARG A N 1
ATOM 942 C CA . ARG A 1 118 ? -10.000 11.689 29.360 1.00 12.26 163 ARG A CA 1
ATOM 943 C C . ARG A 1 118 ? -9.964 11.893 27.853 1.00 12.38 163 ARG A C 1
ATOM 944 O O . ARG A 1 118 ? -9.697 12.992 27.384 1.00 11.84 163 ARG A O 1
ATOM 952 N N . TYR A 1 119 ? -10.251 10.840 27.094 1.00 12.92 164 TYR A N 1
ATOM 953 C CA . TYR A 1 119 ? -10.170 10.928 25.639 1.00 13.37 164 TYR A CA 1
ATOM 954 C C . TYR A 1 119 ? -11.540 10.925 24.967 1.00 19.30 164 TYR A C 1
ATOM 955 O O . TYR A 1 119 ? -11.667 10.516 23.813 1.00 15.89 164 TYR A O 1
ATOM 964 N N . LYS A 1 120 ? -12.560 11.382 25.689 1.00 15.87 165 LYS A N 1
ATOM 965 C CA . LYS A 1 120 ? -13.920 11.375 25.162 1.00 11.73 165 LYS A CA 1
ATOM 966 C C . LYS A 1 120 ? -13.996 12.076 23.807 1.00 12.53 165 LYS A C 1
ATOM 967 O O . LYS A 1 120 ? -13.495 13.180 23.654 1.00 13.19 165 LYS A O 1
ATOM 973 N N . GLY A 1 121 ? -14.623 11.426 22.830 1.00 15.05 166 GLY A N 1
ATOM 974 C CA . GLY A 1 121 ? -14.739 11.985 21.497 1.00 13.39 166 GLY A CA 1
ATOM 975 C C . GLY A 1 121 ? -13.510 11.824 20.605 1.00 19.12 166 GLY A C 1
ATOM 976 O O . GLY A 1 121 ? -13.571 12.149 19.423 1.00 17.76 166 GLY A O 1
ATOM 977 N N . LYS A 1 122 ? -12.402 11.320 21.150 1.00 12.80 167 LYS A N 1
ATOM 978 C CA . LYS A 1 122 ? -11.159 11.191 20.374 1.00 14.05 167 LYS A CA 1
ATOM 979 C C . LYS A 1 122 ? -10.848 9.747 19.966 1.00 12.35 167 LYS A C 1
ATOM 980 O O . LYS A 1 122 ? -10.187 9.499 18.958 1.00 15.84 167 LYS A O 1
ATOM 986 N N . ILE A 1 123 ? -11.324 8.800 20.759 1.00 12.43 168 ILE A N 1
ATOM 987 C CA . ILE A 1 123 ? -11.081 7.387 20.504 1.00 11.20 168 ILE A CA 1
ATOM 988 C C . ILE A 1 123 ? -12.342 6.709 19.948 1.00 15.01 168 ILE A C 1
ATOM 989 O O . ILE A 1 123 ? -13.393 6.691 20.591 1.00 12.51 168 ILE A O 1
ATOM 994 N N . ARG A 1 124 ? -12.232 6.161 18.742 1.00 11.22 169 ARG A N 1
ATOM 995 C CA . ARG A 1 124 ? -13.401 5.600 18.060 1.00 11.38 169 ARG A CA 1
ATOM 996 C C . ARG A 1 124 ? -13.976 4.400 18.801 1.00 17.09 169 ARG A C 1
ATOM 997 O O . ARG A 1 124 ? -15.199 4.252 18.914 1.00 15.55 169 ARG A O 1
ATOM 1005 N N . ALA A 1 125 ? -13.092 3.539 19.298 1.00 10.09 170 ALA A N 1
ATOM 1006 C CA . ALA A 1 125 ? -13.516 2.281 19.906 1.00 9.52 170 ALA A CA 1
ATOM 1007 C C . ALA A 1 125 ? -12.607 1.904 21.075 1.00 9.84 170 ALA A C 1
ATOM 1008 O O . ALA A 1 125 ? -11.423 2.220 21.053 1.00 13.69 170 ALA A O 1
ATOM 1010 N N . TRP A 1 126 ? -13.168 1.237 22.090 1.00 11.25 171 TRP A N 1
ATOM 1011 C CA . TRP A 1 126 ? -12.404 0.767 23.250 1.00 12.60 171 TRP A CA 1
ATOM 1012 C C . TRP A 1 126 ? -12.495 -0.732 23.438 1.00 13.41 171 TRP A C 1
ATOM 1013 O O . TRP A 1 126 ? -13.596 -1.294 23.389 1.00 14.25 171 TRP A O 1
ATOM 1024 N N . ASP A 1 127 ? -11.353 -1.380 23.676 1.00 10.79 172 ASP A N 1
ATOM 1025 C CA . ASP A 1 127 ? -11.378 -2.728 24.245 1.00 11.58 172 ASP A CA 1
ATOM 1026 C C . ASP A 1 127 ? -11.672 -2.567 25.727 1.00 8.35 172 ASP A C 1
ATOM 1027 O O . ASP A 1 127 ? -10.775 -2.293 26.533 1.00 9.87 172 ASP A O 1
ATOM 1032 N N . VAL A 1 128 ? -12.944 -2.687 26.076 1.00 9.55 173 VAL A N 1
ATOM 1033 C CA . VAL A 1 128 ? -13.370 -2.446 27.447 1.00 9.02 173 VAL A CA 1
ATOM 1034 C C . VAL A 1 128 ? -12.930 -3.592 28.353 1.00 10.16 173 VAL A C 1
ATOM 1035 O O . VAL A 1 128 ? -12.384 -3.358 29.425 1.00 7.42 173 VAL A O 1
ATOM 1039 N N . VAL A 1 129 ? -13.199 -4.829 27.933 1.00 11.20 174 VAL A N 1
ATOM 1040 C CA . VAL A 1 129 ? -12.656 -6.002 28.628 1.00 12.15 174 VAL A CA 1
ATOM 1041 C C . VAL A 1 129 ? -11.853 -6.858 27.658 1.00 13.17 174 VAL A C 1
ATOM 1042 O O . VAL A 1 129 ? -12.186 -6.950 26.474 1.00 11.89 174 VAL A O 1
ATOM 1046 N N . ASN A 1 130 ? -10.786 -7.466 28.166 1.00 9.99 175 ASN A N 1
ATOM 1047 C CA . ASN A 1 130 ? -9.856 -8.226 27.343 1.00 7.82 175 ASN A CA 1
ATOM 1048 C C . ASN A 1 130 ? -9.638 -9.622 27.926 1.00 13.73 175 ASN A C 1
ATOM 1049 O O . ASN A 1 130 ? -9.419 -9.766 29.131 1.00 14.72 175 ASN A O 1
ATOM 1054 N N . GLU A 1 131 ? -9.716 -10.640 27.071 1.00 13.41 176 GLU A N 1
ATOM 1055 C CA . GLU A 1 131 ? -9.326 -12.002 27.433 1.00 8.66 176 GLU A CA 1
ATOM 1056 C C . GLU A 1 131 ? -10.024 -12.544 28.692 1.00 13.04 176 GLU A C 1
ATOM 1057 O O . GLU A 1 131 ? -9.381 -13.133 29.566 1.00 11.88 176 GLU A O 1
ATOM 1063 N N . ILE A 1 132 ? -11.337 -12.357 28.783 1.00 9.94 177 ILE A N 1
ATOM 1064 C CA . ILE A 1 132 ? -12.060 -12.799 29.976 1.00 9.56 177 ILE A CA 1
ATOM 1065 C C . ILE A 1 132 ? -12.518 -14.255 29.930 1.00 12.12 177 ILE A C 1
ATOM 1066 O O . ILE A 1 132 ? -13.080 -14.752 30.909 1.00 13.69 177 ILE A O 1
ATOM 1071 N N . PHE A 1 133 ? -12.283 -14.942 28.813 1.00 14.31 178 PHE A N 1
ATOM 1072 C CA . PHE A 1 133 ? -12.727 -16.334 28.695 1.00 12.71 178 PHE A CA 1
ATOM 1073 C C . PHE A 1 133 ? -11.632 -17.401 28.775 1.00 14.78 178 PHE A C 1
ATOM 1074 O O . PHE A 1 133 ? -10.516 -17.211 28.288 1.00 11.50 178 PHE A O 1
ATOM 1082 N N . ASN A 1 134 ? -11.981 -18.531 29.385 1.00 12.84 179 ASN A N 1
ATOM 1083 C CA . ASN A 1 134 ? -11.186 -19.744 29.282 1.00 16.34 179 ASN A CA 1
ATOM 1084 C C . ASN A 1 134 ? -11.353 -20.320 27.888 1.00 15.05 179 ASN A C 1
ATOM 1085 O O . ASN A 1 134 ? -12.246 -19.904 27.152 1.00 14.86 179 ASN A O 1
ATOM 1090 N N . GLU A 1 135 ? -10.518 -21.298 27.547 1.00 13.26 180 GLU A N 1
ATOM 1091 C CA . GLU A 1 135 ? -10.551 -21.907 26.229 1.00 14.85 180 GLU A CA 1
ATOM 1092 C C . GLU A 1 135 ? -11.838 -22.686 25.993 1.00 16.07 180 GLU A C 1
ATOM 1093 O O . GLU A 1 135 ? -12.209 -22.925 24.850 1.00 15.83 180 GLU A O 1
ATOM 1099 N N . ASP A 1 136 ? -12.515 -23.079 27.070 1.00 17.51 181 ASP A N 1
ATOM 1100 C CA . ASP A 1 136 ? -13.777 -23.807 26.941 1.00 19.18 181 ASP A CA 1
ATOM 1101 C C . ASP A 1 136 ? -15.020 -22.902 26.993 1.00 20.57 181 ASP A C 1
ATOM 1102 O O . ASP A 1 136 ? -16.150 -23.382 26.966 1.00 21.54 181 ASP A O 1
ATOM 1107 N N . GLY A 1 137 ? -14.809 -21.595 27.071 1.00 18.81 182 GLY A N 1
ATOM 1108 C CA . GLY A 1 137 ? -15.919 -20.660 27.049 1.00 18.25 182 GLY A CA 1
ATOM 1109 C C . GLY A 1 137 ? -16.473 -20.267 28.408 1.00 15.92 182 GLY A C 1
ATOM 1110 O O . GLY A 1 137 ? -17.433 -19.497 28.487 1.00 19.50 182 GLY A O 1
ATOM 1111 N N . THR A 1 138 ? -15.892 -20.800 29.479 1.00 14.14 183 THR A N 1
ATOM 1112 C CA . THR A 1 138 ? -16.232 -20.337 30.827 1.00 16.84 183 THR A CA 1
ATOM 1113 C C . THR A 1 138 ? -15.419 -19.081 31.127 1.00 18.14 183 THR A C 1
ATOM 1114 O O . THR A 1 138 ? -14.470 -18.767 30.405 1.00 18.51 183 THR A O 1
ATOM 1118 N N . LEU A 1 139 ? -15.792 -18.363 32.183 1.00 16.79 184 LEU A N 1
ATOM 1119 C CA . LEU A 1 139 ? -15.086 -17.141 32.572 1.00 15.07 184 LEU A CA 1
ATOM 1120 C C . LEU A 1 139 ? -13.718 -17.436 33.185 1.00 13.21 184 LEU A C 1
ATOM 1121 O O . LEU A 1 139 ? -13.608 -18.195 34.144 1.00 12.09 184 LEU A O 1
ATOM 1126 N N . ARG A 1 140 ? -12.685 -16.813 32.629 1.00 13.12 185 ARG A N 1
ATOM 1127 C CA . ARG A 1 140 ? -11.320 -16.937 33.143 1.00 13.25 185 ARG A CA 1
ATOM 1128 C C . ARG A 1 140 ? -11.210 -16.543 34.617 1.00 14.50 185 ARG A C 1
ATOM 1129 O O . ARG A 1 140 ? -11.802 -15.549 35.037 1.00 16.11 185 ARG A O 1
ATOM 1137 N N . SER A 1 141 ? -10.431 -17.292 35.397 1.00 13.76 186 SER A N 1
ATOM 1138 C CA . SER A 1 141 ? -10.174 -16.905 36.783 1.00 16.97 186 SER A CA 1
ATOM 1139 C C . SER A 1 141 ? -9.203 -15.720 36.880 1.00 16.63 186 SER A C 1
ATOM 1140 O O . SER A 1 141 ? -8.073 -15.792 36.401 1.00 14.80 186 SER A O 1
ATOM 1143 N N . SER A 1 142 ? -9.659 -14.638 37.504 1.00 13.40 187 SER A N 1
ATOM 1144 C CA . SER A 1 142 ? -8.838 -13.455 37.762 1.00 12.66 187 SER A CA 1
ATOM 1145 C C . SER A 1 142 ? -9.472 -12.717 38.932 1.00 10.78 187 SER A C 1
ATOM 1146 O O . SER A 1 142 ? -10.526 -13.114 39.407 1.00 11.07 187 SER A O 1
ATOM 1149 N N . VAL A 1 143 ? -8.850 -11.641 39.399 1.00 12.46 188 VAL A N 1
ATOM 1150 C CA . VAL A 1 143 ? -9.463 -10.850 40.469 1.00 12.43 188 VAL A CA 1
ATOM 1151 C C . VAL A 1 143 ? -10.883 -10.398 40.080 1.00 12.99 188 VAL A C 1
ATOM 1152 O O . VAL A 1 143 ? -11.786 -10.364 40.920 1.00 12.59 188 VAL A O 1
ATOM 1156 N N . PHE A 1 144 ? -11.087 -10.094 38.805 1.00 13.26 189 PHE A N 1
ATOM 1157 C CA . PHE A 1 144 ? -12.374 -9.581 38.343 1.00 11.25 189 PHE A CA 1
ATOM 1158 C C . PHE A 1 144 ? -13.493 -10.606 38.460 1.00 15.90 189 PHE A C 1
ATOM 1159 O O . PHE A 1 144 ? -14.534 -10.329 39.061 1.00 13.88 189 PHE A O 1
ATOM 1167 N N . SER A 1 145 ? -13.265 -11.797 37.914 1.00 10.95 190 SER A N 1
ATOM 1168 C CA . SER A 1 145 ? -14.267 -12.855 37.954 1.00 10.57 190 SER A CA 1
ATOM 1169 C C . SER A 1 145 ? -14.399 -13.432 39.350 1.00 11.36 190 SER A C 1
ATOM 1170 O O . SER A 1 145 ? -15.487 -13.822 39.775 1.00 14.57 190 SER A O 1
ATOM 1173 N N . ARG A 1 146 ? -13.286 -13.481 40.072 1.00 13.96 191 ARG A N 1
ATOM 1174 C CA . ARG A 1 146 ? -13.281 -14.090 41.388 1.00 12.44 191 ARG A CA 1
ATOM 1175 C C . ARG A 1 146 ? -14.186 -13.305 42.334 1.00 12.62 191 ARG A C 1
ATOM 1176 O O . ARG A 1 146 ? -15.014 -13.880 43.028 1.00 13.38 191 ARG A O 1
ATOM 1184 N N . LEU A 1 147 ? -14.021 -11.985 42.347 1.00 16.45 192 LEU A N 1
ATOM 1185 C CA . LEU A 1 147 ? -14.783 -11.126 43.252 1.00 12.86 192 LEU A CA 1
ATOM 1186 C C . LEU A 1 147 ? -16.197 -10.822 42.752 1.00 12.65 192 LEU A C 1
ATOM 1187 O O . LEU A 1 147 ? -17.144 -10.764 43.536 1.00 16.81 192 LEU A O 1
ATOM 1192 N N . LEU A 1 148 ? -16.344 -10.635 41.447 1.00 11.52 193 LEU A N 1
ATOM 1193 C CA . LEU A 1 148 ? -17.608 -10.123 40.911 1.00 11.90 193 LEU A CA 1
ATOM 1194 C C . LEU A 1 148 ? -18.361 -11.072 39.984 1.00 14.26 193 LEU A C 1
ATOM 1195 O O . LEU A 1 148 ? -19.476 -10.768 39.568 1.00 14.59 193 LEU A O 1
ATOM 1200 N N . GLY A 1 149 ? -17.760 -12.207 39.644 1.00 15.78 194 GLY A N 1
ATOM 1201 C CA . GLY A 1 149 ? -18.396 -13.120 38.714 1.00 11.87 194 GLY A CA 1
ATOM 1202 C C . GLY A 1 149 ? -18.562 -12.427 37.380 1.00 14.89 194 GLY A C 1
ATOM 1203 O O . GLY A 1 149 ? -17.713 -11.628 36.990 1.00 16.36 194 GLY A O 1
ATOM 1204 N N . GLU A 1 150 ? -19.665 -12.682 36.685 1.00 15.07 195 GLU A N 1
ATOM 1205 C CA . GLU A 1 150 ? -19.844 -12.049 35.379 1.00 18.54 195 GLU A CA 1
ATOM 1206 C C . GLU A 1 150 ? -20.174 -10.558 35.487 1.00 18.17 195 GLU A C 1
ATOM 1207 O O . GLU A 1 150 ? -20.094 -9.819 34.494 1.00 13.31 195 GLU A O 1
ATOM 1213 N N . GLU A 1 151 ? -20.508 -10.125 36.700 1.00 14.96 196 GLU A N 1
ATOM 1214 C CA . GLU A 1 151 ? -20.980 -8.762 36.936 1.00 10.99 196 GLU A CA 1
ATOM 1215 C C . GLU A 1 151 ? -19.963 -7.683 36.554 1.00 10.05 196 GLU A C 1
ATOM 1216 O O . GLU A 1 151 ? -20.352 -6.579 36.184 1.00 11.49 196 GLU A O 1
ATOM 1222 N N . PHE A 1 152 ? -18.669 -7.990 36.616 1.00 9.65 197 PHE A N 1
ATOM 1223 C CA . PHE A 1 152 ? -17.664 -6.974 36.302 1.00 9.05 197 PHE A CA 1
ATOM 1224 C C . PHE A 1 152 ? -17.781 -6.468 34.860 1.00 12.45 197 PHE A C 1
ATOM 1225 O O . PHE A 1 152 ? -17.430 -5.322 34.568 1.00 11.70 197 PHE A O 1
ATOM 1233 N N . VAL A 1 153 ? -18.279 -7.325 33.970 1.00 11.79 198 VAL A N 1
ATOM 1234 C CA . VAL A 1 153 ? -18.463 -6.972 32.560 1.00 14.30 198 VAL A CA 1
ATOM 1235 C C . VAL A 1 153 ? -19.539 -5.895 32.395 1.00 9.71 198 VAL A C 1
ATOM 1236 O O . VAL A 1 153 ? -19.334 -4.885 31.722 1.00 11.32 198 VAL A O 1
ATOM 1240 N N . SER A 1 154 ? -20.688 -6.119 33.022 1.00 11.58 199 SER A N 1
ATOM 1241 C CA . SER A 1 154 ? -21.768 -5.132 33.014 1.00 10.09 199 SER A CA 1
ATOM 1242 C C . SER A 1 154 ? -21.284 -3.805 33.605 1.00 14.78 199 SER A C 1
ATOM 1243 O O . SER A 1 154 ? -21.536 -2.729 33.051 1.00 11.28 199 SER A O 1
ATOM 1246 N N . ILE A 1 155 ? -20.595 -3.887 34.739 1.00 10.64 200 ILE A N 1
ATOM 1247 C CA . ILE A 1 155 ? -20.093 -2.690 35.403 1.00 12.52 200 ILE A CA 1
ATOM 1248 C C . ILE A 1 155 ? -19.159 -1.900 34.490 1.00 12.72 200 ILE A C 1
ATOM 1249 O O . ILE A 1 155 ? -19.321 -0.686 34.332 1.00 13.79 200 ILE A O 1
ATOM 1254 N N . ALA A 1 156 ? -18.195 -2.591 33.889 1.00 8.35 201 ALA A N 1
ATOM 1255 C CA . ALA A 1 156 ? -17.206 -1.946 33.028 1.00 11.26 201 ALA A CA 1
ATOM 1256 C C . ALA A 1 156 ? -17.827 -1.327 31.782 1.00 8.57 201 ALA A C 1
ATOM 1257 O O . ALA A 1 156 ? -17.488 -0.199 31.416 1.00 9.06 201 ALA A O 1
ATOM 1259 N N . PHE A 1 157 ? -18.702 -2.070 31.105 1.00 9.87 202 PHE A N 1
ATOM 1260 C CA . PHE A 1 157 ? -19.285 -1.568 29.859 1.00 11.29 202 PHE A CA 1
ATOM 1261 C C . PHE A 1 157 ? -20.217 -0.386 30.106 1.00 15.42 202 PHE A C 1
ATOM 1262 O O . PHE A 1 157 ? -20.211 0.590 29.359 1.00 14.37 202 PHE A O 1
ATOM 1270 N N . ARG A 1 158 ? -21.014 -0.461 31.163 1.00 9.30 203 ARG A N 1
ATOM 1271 C CA . ARG A 1 158 ? -21.933 0.631 31.459 1.00 9.92 203 ARG A CA 1
ATOM 1272 C C . ARG A 1 158 ? -21.181 1.906 31.856 1.00 10.05 203 ARG A C 1
ATOM 1273 O O . ARG A 1 158 ? -21.563 3.007 31.463 1.00 12.24 203 ARG A O 1
ATOM 1281 N N . ALA A 1 159 ? -20.104 1.758 32.622 1.00 9.36 204 ALA A N 1
ATOM 1282 C CA . ALA A 1 159 ? -19.283 2.912 32.982 1.00 15.40 204 ALA A CA 1
ATOM 1283 C C . ALA A 1 159 ? -18.603 3.524 31.746 1.00 16.85 204 ALA A C 1
ATOM 1284 O O . ALA A 1 159 ? -18.546 4.750 31.603 1.00 16.64 204 ALA A O 1
ATOM 1286 N N . ALA A 1 160 ? -18.106 2.672 30.850 1.00 11.06 205 ALA A N 1
ATOM 1287 C CA . ALA A 1 160 ? -17.501 3.153 29.603 1.00 8.59 205 ALA A CA 1
ATOM 1288 C C . ALA A 1 160 ? -18.513 3.923 28.757 1.00 9.18 205 ALA A C 1
ATOM 1289 O O . ALA A 1 160 ? -18.209 4.998 28.234 1.00 12.70 205 ALA A O 1
ATOM 1291 N N . ARG A 1 161 ? -19.721 3.380 28.643 1.00 9.49 206 ARG A N 1
ATOM 1292 C CA . ARG A 1 161 ? -20.741 4.009 27.810 1.00 10.17 206 ARG A CA 1
ATOM 1293 C C . ARG A 1 161 ? -21.033 5.428 28.281 1.00 12.43 206 ARG A C 1
ATOM 1294 O O . ARG A 1 161 ? -21.073 6.354 27.483 1.00 14.35 206 ARG A O 1
ATOM 1302 N N . ASP A 1 162 ? -21.226 5.603 29.582 1.00 16.34 207 ASP A N 1
ATOM 1303 C CA . ASP A 1 162 ? -21.550 6.923 30.112 1.00 17.25 207 ASP A CA 1
ATOM 1304 C C . ASP A 1 162 ? -20.362 7.887 30.055 1.00 18.07 207 ASP A C 1
ATOM 1305 O O . ASP A 1 162 ? -20.540 9.102 29.969 1.00 17.55 207 ASP A O 1
ATOM 1310 N N . ALA A 1 163 ? -19.155 7.338 30.093 1.00 10.56 208 ALA A N 1
ATOM 1311 C CA . ALA A 1 163 ? -17.946 8.144 29.945 1.00 13.65 208 ALA A CA 1
ATOM 1312 C C . ALA A 1 163 ? -17.742 8.670 28.507 1.00 15.91 208 ALA A C 1
ATOM 1313 O O . ALA A 1 163 ? -17.165 9.738 28.306 1.00 16.30 208 ALA A O 1
ATOM 1315 N N . ASP A 1 164 ? -18.196 7.911 27.513 1.00 12.56 209 ASP A N 1
ATOM 1316 C CA . ASP A 1 164 ? -18.260 8.405 26.135 1.00 13.70 209 ASP A CA 1
ATOM 1317 C C . ASP A 1 164 ? -19.349 7.677 25.362 1.00 11.32 209 ASP A C 1
ATOM 1318 O O . ASP A 1 164 ? -19.114 6.597 24.819 1.00 14.76 209 ASP A O 1
ATOM 1323 N N . PRO A 1 165 ? -20.542 8.282 25.292 1.00 12.75 210 PRO A N 1
ATOM 1324 C CA . PRO A 1 165 ? -21.682 7.668 24.602 1.00 13.29 210 PRO A CA 1
ATOM 1325 C C . PRO A 1 165 ? -21.430 7.357 23.124 1.00 19.73 210 PRO A C 1
ATOM 1326 O O . PRO A 1 165 ? -22.171 6.546 22.562 1.00 14.73 210 PRO A O 1
ATOM 1330 N N . SER A 1 166 ? -20.410 7.964 22.518 1.00 12.60 211 SER A N 1
ATOM 1331 C CA . SER A 1 166 ? -20.180 7.794 21.083 1.00 17.13 211 SER A CA 1
ATOM 1332 C C . SER A 1 166 ? -19.146 6.718 20.741 1.00 14.91 211 SER A C 1
ATOM 1333 O O . SER A 1 166 ? -18.991 6.351 19.583 1.00 14.40 211 SER A O 1
ATOM 1336 N N . ALA A 1 167 ? -18.445 6.214 21.747 1.00 11.27 212 ALA A N 1
ATOM 1337 C CA . ALA A 1 167 ? -17.423 5.197 21.525 1.00 10.62 212 ALA A CA 1
ATOM 1338 C C . ALA A 1 167 ? -18.045 3.830 21.246 1.00 18.72 212 ALA A C 1
ATOM 1339 O O . ALA A 1 167 ? -19.060 3.469 21.851 1.00 11.57 212 ALA A O 1
ATOM 1341 N N . ARG A 1 168 ? -17.436 3.076 20.328 1.00 14.39 213 ARG A N 1
ATOM 1342 C CA . ARG A 1 168 ? -17.818 1.687 20.102 1.00 10.08 213 ARG A CA 1
ATOM 1343 C C . ARG A 1 168 ? -17.115 0.844 21.151 1.00 11.36 213 ARG A C 1
ATOM 1344 O O . ARG A 1 168 ? -15.886 0.854 21.245 1.00 12.84 213 ARG A O 1
ATOM 1352 N N . LEU A 1 169 ? -17.892 0.119 21.947 1.00 9.98 214 LEU A N 1
A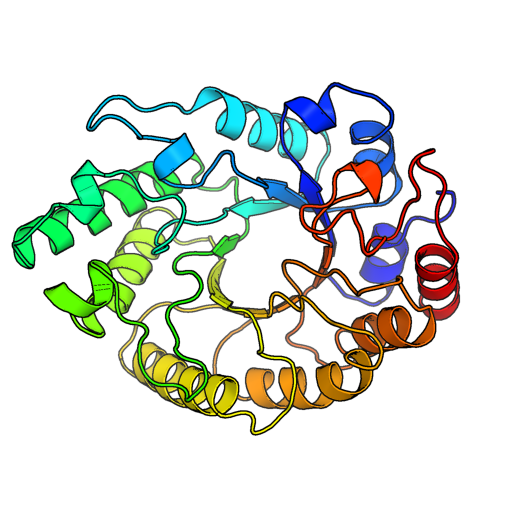TOM 1353 C CA . LEU A 1 169 ? -17.331 -0.649 23.054 1.00 10.80 214 LEU A CA 1
ATOM 1354 C C . LEU A 1 169 ? -17.179 -2.113 22.675 1.00 12.38 214 LEU A C 1
ATOM 1355 O O . LEU A 1 169 ? -18.168 -2.789 22.356 1.00 10.86 214 LEU A O 1
ATOM 1360 N N . TYR A 1 170 ? -15.938 -2.596 22.728 1.00 8.95 215 TYR A N 1
ATOM 1361 C CA . TYR A 1 170 ? -15.604 -3.956 22.325 1.00 11.92 215 TYR A CA 1
ATOM 1362 C C . TYR A 1 170 ? -15.247 -4.853 23.499 1.00 10.94 215 TYR A C 1
ATOM 1363 O O . TYR A 1 170 ? -14.661 -4.408 24.490 1.00 9.43 215 TYR A O 1
ATOM 1372 N N . ILE A 1 171 ? -15.567 -6.133 23.345 1.00 11.18 216 ILE A N 1
ATOM 1373 C CA . ILE A 1 171 ? -14.930 -7.192 24.106 1.00 9.74 216 ILE A CA 1
ATOM 1374 C C . ILE A 1 171 ? -13.890 -7.851 23.184 1.00 11.68 216 ILE A C 1
ATOM 1375 O O . ILE A 1 171 ? -14.179 -8.154 22.025 1.00 11.63 216 ILE A O 1
ATOM 1380 N N . ASN A 1 172 ? -12.681 -8.059 23.692 1.00 7.87 217 ASN A N 1
ATOM 1381 C CA . ASN A 1 172 ? -11.572 -8.536 22.871 1.00 8.12 217 ASN A CA 1
ATOM 1382 C C . ASN A 1 172 ? -11.059 -9.873 23.412 1.00 11.11 217 ASN A C 1
ATOM 1383 O O . ASN A 1 172 ? -10.976 -10.061 24.628 1.00 12.23 217 ASN A O 1
ATOM 1388 N N . ASP A 1 173 ? -10.706 -10.803 22.524 1.00 10.26 218 ASP A N 1
ATOM 1389 C CA . ASP A 1 173 ? -10.103 -12.060 22.975 1.00 12.30 218 ASP A CA 1
ATOM 1390 C C . ASP A 1 173 ? -9.284 -12.743 21.883 1.00 11.08 218 ASP A C 1
ATOM 1391 O O . ASP A 1 173 ? -9.414 -12.409 20.696 1.00 14.83 218 ASP A O 1
ATOM 1396 N N . TYR A 1 174 ? -8.434 -13.688 22.292 1.00 10.41 219 TYR A N 1
ATOM 1397 C CA . TYR A 1 174 ? -7.675 -14.499 21.345 1.00 10.75 219 TYR A CA 1
ATOM 1398 C C . TYR A 1 174 ? -8.258 -15.902 21.264 1.00 12.95 219 TYR A C 1
ATOM 1399 O O . TYR A 1 174 ? -9.092 -16.291 22.093 1.00 15.01 219 TYR A O 1
ATOM 1408 N N . ASN A 1 175 ? -7.790 -16.659 20.277 1.00 11.93 220 ASN A N 1
ATOM 1409 C CA . ASN A 1 175 ? -8.343 -17.975 19.951 1.00 16.39 220 ASN A CA 1
ATOM 1410 C C . ASN A 1 175 ? -9.830 -17.929 19.618 1.00 13.53 220 ASN A C 1
ATOM 1411 O O . ASN A 1 175 ? -10.593 -18.822 19.990 1.00 15.57 220 ASN A O 1
ATOM 1416 N N . LEU A 1 176 ? -10.229 -16.881 18.905 1.00 12.56 221 LEU A N 1
ATOM 1417 C CA . LEU A 1 176 ? -11.549 -16.845 18.286 1.00 13.29 221 LEU A CA 1
ATOM 1418 C C . LEU A 1 176 ? -11.357 -17.133 16.799 1.00 13.86 221 LEU A C 1
ATOM 1419 O O . LEU A 1 176 ? -11.871 -16.416 15.941 1.00 13.53 221 LEU A O 1
ATOM 1424 N N . ASP A 1 177 ? -10.621 -18.207 16.512 1.00 13.26 222 ASP A N 1
ATOM 1425 C CA . ASP A 1 177 ? -10.055 -18.434 15.186 1.00 13.98 222 ASP A CA 1
ATOM 1426 C C . ASP A 1 177 ? -10.633 -19.625 14.428 1.00 16.77 222 ASP A C 1
ATOM 1427 O O . ASP A 1 177 ? -10.232 -19.898 13.302 1.00 17.14 222 ASP A O 1
ATOM 1432 N N . ARG A 1 178 ? -11.572 -20.329 15.044 1.00 14.80 223 ARG A N 1
ATOM 1433 C CA . ARG A 1 178 ? -12.174 -21.495 14.416 1.00 15.66 223 ARG A CA 1
ATOM 1434 C C . ARG A 1 178 ? -13.639 -21.559 14.830 1.00 15.57 223 ARG A C 1
ATOM 1435 O O . ARG A 1 178 ? -13.958 -21.422 16.007 1.00 15.78 223 ARG A O 1
ATOM 1443 N N . ALA A 1 179 ? -14.532 -21.727 13.861 1.00 16.09 224 ALA A N 1
ATOM 1444 C CA . ALA A 1 179 ? -15.949 -21.832 14.175 1.00 16.69 224 ALA A CA 1
ATOM 1445 C C . ALA A 1 179 ? -16.168 -23.023 15.104 1.00 21.54 224 ALA A C 1
ATOM 1446 O O . ALA A 1 179 ? -15.479 -24.036 14.985 1.00 23.18 224 ALA A O 1
ATOM 1448 N N . ASN A 1 180 ? -17.112 -22.881 16.032 1.00 19.84 225 ASN A N 1
ATOM 1449 C CA . ASN A 1 180 ? -17.481 -23.945 16.982 1.00 16.40 225 ASN A CA 1
ATOM 1450 C C . ASN A 1 180 ? -16.419 -24.294 18.025 1.00 16.25 225 ASN A C 1
ATOM 1451 O O . ASN A 1 180 ? -16.585 -25.232 18.791 1.00 19.08 225 ASN A O 1
ATOM 1456 N N . TYR A 1 181 ? -15.333 -23.535 18.061 1.00 15.64 226 TYR A N 1
ATOM 1457 C CA . TYR A 1 181 ? -14.339 -23.701 19.110 1.00 16.52 226 TYR A CA 1
ATOM 1458 C C . TYR A 1 181 ? -15.014 -23.306 20.420 1.00 18.41 226 TYR A C 1
ATOM 1459 O O . TYR A 1 181 ? -15.827 -22.385 20.442 1.00 14.45 226 TYR A O 1
ATOM 1468 N N . GLY A 1 182 ? -14.701 -24.014 21.500 1.00 17.41 227 GLY A N 1
ATOM 1469 C CA . GLY A 1 182 ? -15.339 -23.769 22.785 1.00 19.49 227 GLY A CA 1
ATOM 1470 C C . GLY A 1 182 ? -15.400 -22.314 23.230 1.00 19.26 227 GLY A C 1
ATOM 1471 O O . GLY A 1 182 ? -16.419 -21.852 23.746 1.00 13.68 227 GLY A O 1
ATOM 1472 N N . LYS A 1 183 ? -14.305 -21.587 23.031 1.00 13.41 228 LYS A N 1
ATOM 1473 C CA . LYS A 1 183 ? -14.217 -20.194 23.467 1.00 12.50 228 LYS A CA 1
ATOM 1474 C C . LYS A 1 183 ? -15.147 -19.303 22.661 1.00 16.91 228 LYS A C 1
ATOM 1475 O O . LYS A 1 183 ? -15.768 -18.382 23.197 1.00 12.78 228 LYS A O 1
ATOM 1481 N N . VAL A 1 184 ? -15.222 -19.575 21.362 1.00 13.97 229 VAL A N 1
ATOM 1482 C CA . VAL A 1 184 ? -16.114 -18.840 20.474 1.00 12.32 229 VAL A CA 1
ATOM 1483 C C . VAL A 1 184 ? -17.560 -19.052 20.900 1.00 12.55 229 VAL A C 1
ATOM 1484 O O . VAL A 1 184 ? -18.317 -18.091 21.028 1.00 12.54 229 VAL A O 1
ATOM 1488 N N . ASN A 1 185 ? -17.927 -20.308 21.139 1.00 13.27 230 ASN A N 1
ATOM 1489 C CA . ASN A 1 185 ? -19.291 -20.648 21.548 1.00 19.70 230 ASN A CA 1
ATOM 1490 C C . ASN A 1 185 ? -19.666 -19.977 22.869 1.00 18.98 230 ASN A C 1
ATOM 1491 O O . ASN A 1 185 ? -20.755 -19.422 23.015 1.00 13.26 230 ASN A O 1
ATOM 1496 N N . GLY A 1 186 ? -18.750 -20.040 23.829 1.00 14.24 231 GLY A N 1
ATOM 1497 C CA . GLY A 1 186 ? -18.952 -19.424 25.129 1.00 16.42 231 GLY A CA 1
ATOM 1498 C C . GLY A 1 186 ? -19.078 -17.915 25.030 1.00 16.17 231 GLY A C 1
ATOM 1499 O O . GLY A 1 186 ? -19.943 -17.301 25.667 1.00 13.91 231 GLY A O 1
ATOM 1500 N N . LEU A 1 187 ? -18.208 -17.304 24.238 1.00 11.80 232 LEU A N 1
ATOM 1501 C CA . LEU A 1 187 ? -18.270 -15.856 24.069 1.00 11.78 232 LEU A CA 1
ATOM 1502 C C . LEU A 1 187 ? -19.593 -15.453 23.423 1.00 12.17 232 LEU A C 1
ATOM 1503 O O . LEU A 1 187 ? -20.207 -14.468 23.828 1.00 14.16 232 LEU A O 1
ATOM 1508 N N . LYS A 1 188 ? -20.017 -16.203 22.408 1.00 11.57 233 LYS A N 1
ATOM 1509 C CA . LYS A 1 188 ? -21.257 -15.884 21.707 1.00 11.95 233 LYS A CA 1
ATOM 1510 C C . LYS A 1 188 ? -22.421 -15.940 22.684 1.00 16.67 233 LYS A C 1
ATOM 1511 O O . LYS A 1 188 ? -23.271 -15.046 22.708 1.00 17.42 233 LYS A O 1
ATOM 1517 N N . THR A 1 189 ? -22.436 -16.988 23.503 1.00 15.15 234 THR A N 1
ATOM 1518 C CA . THR A 1 189 ? -23.500 -17.191 24.486 1.00 15.80 234 THR A CA 1
ATOM 1519 C C . THR A 1 189 ? -23.555 -16.066 25.517 1.00 14.03 234 THR A C 1
ATOM 1520 O O . THR A 1 189 ? -24.606 -15.478 25.746 1.00 12.95 234 THR A O 1
ATOM 1524 N N . TYR A 1 190 ? -22.418 -15.766 26.134 1.00 12.01 235 TYR A N 1
ATOM 1525 C CA . TYR A 1 190 ? -22.382 -14.720 27.148 1.00 11.59 235 TYR A CA 1
ATOM 1526 C C . TYR A 1 190 ? -22.615 -13.312 26.595 1.00 15.65 235 TYR A C 1
ATOM 1527 O O . TYR A 1 190 ? -23.385 -12.550 27.169 1.00 11.33 235 TYR A O 1
ATOM 1536 N N . VAL A 1 191 ? -21.960 -12.963 25.489 1.00 10.82 236 VAL A N 1
ATOM 1537 C CA . VAL A 1 191 ? -22.143 -11.622 24.937 1.00 11.36 236 VAL A CA 1
ATOM 1538 C C . VAL A 1 191 ? -23.590 -11.409 24.498 1.00 12.61 236 VAL A C 1
ATOM 1539 O O . VAL A 1 191 ? -24.145 -10.337 24.703 1.00 12.04 236 VAL A O 1
ATOM 1543 N N . SER A 1 192 ? -24.208 -12.442 23.924 1.00 15.15 237 SER A N 1
ATOM 1544 C CA . SER A 1 192 ? -25.618 -12.363 23.541 1.00 14.58 237 SER A CA 1
ATOM 1545 C C . SER A 1 192 ? -26.503 -12.111 24.748 1.00 15.69 237 SER A C 1
ATOM 1546 O O . SER A 1 192 ? -27.404 -11.264 24.707 1.00 13.41 237 SER A O 1
ATOM 1549 N N . LYS A 1 193 ? -26.255 -12.846 25.827 1.00 13.02 238 LYS A N 1
ATOM 1550 C CA . LYS A 1 193 ? -27.030 -12.655 27.052 1.00 14.71 238 LYS A CA 1
ATOM 1551 C C . LYS A 1 193 ? -26.839 -11.245 27.621 1.00 12.99 238 LYS A C 1
ATOM 1552 O O . LYS A 1 193 ? -27.806 -10.567 27.951 1.00 15.29 238 LYS A O 1
ATOM 1558 N N . TRP A 1 194 ? -25.588 -10.808 27.722 1.00 12.11 239 TRP A N 1
ATOM 1559 C CA . TRP A 1 194 ? -25.286 -9.474 28.241 1.00 13.03 239 TRP A CA 1
ATOM 1560 C C . TRP A 1 194 ? -25.960 -8.377 27.412 1.00 11.90 239 TRP A C 1
ATOM 1561 O O . TRP A 1 194 ? -26.570 -7.458 27.962 1.00 12.21 239 TRP A O 1
ATOM 1572 N N . ILE A 1 195 ? -25.858 -8.482 26.091 1.00 11.85 240 ILE A N 1
ATOM 1573 C CA . ILE A 1 195 ? -26.568 -7.554 25.210 1.00 11.71 240 ILE A CA 1
ATOM 1574 C C . ILE A 1 195 ? -28.078 -7.555 25.479 1.00 13.78 240 ILE A C 1
ATOM 1575 O O . ILE A 1 195 ? -28.703 -6.497 25.574 1.00 15.32 240 ILE A O 1
ATOM 1580 N N . SER A 1 196 ? -28.653 -8.737 25.663 1.00 13.27 241 SER A N 1
ATOM 1581 C CA . SER A 1 196 ? -30.085 -8.833 25.894 1.00 19.36 241 SER A CA 1
ATOM 1582 C C . SER A 1 196 ? -30.464 -8.169 27.218 1.00 18.71 241 SER A C 1
ATOM 1583 O O . SER A 1 196 ? -31.584 -7.687 27.368 1.00 14.61 241 SER A O 1
ATOM 1586 N N . GLN A 1 197 ? -29.529 -8.146 28.167 1.00 13.72 242 GLN A N 1
ATOM 1587 C CA . GLN A 1 197 ? -29.748 -7.500 29.471 1.00 18.47 242 GLN A CA 1
ATOM 1588 C C . GLN A 1 197 ? -29.460 -5.996 29.446 1.00 17.24 242 GLN A C 1
ATOM 1589 O O . GLN A 1 197 ? -29.564 -5.327 30.473 1.00 18.78 242 GLN A O 1
ATOM 1595 N N . GLY A 1 198 ? -29.067 -5.469 28.291 1.00 16.98 243 GLY A N 1
ATOM 1596 C CA . GLY A 1 198 ? -28.842 -4.038 28.154 1.00 18.63 243 GLY A CA 1
ATOM 1597 C C . GLY A 1 198 ? -27.391 -3.593 28.301 1.00 18.16 243 GLY A C 1
ATOM 1598 O O . GLY A 1 198 ? -27.093 -2.395 28.290 1.00 14.07 243 GLY A O 1
ATOM 1599 N N . VAL A 1 199 ? -26.483 -4.551 28.452 1.00 13.36 244 VAL A N 1
ATOM 1600 C CA . VAL A 1 199 ? -25.069 -4.222 28.526 1.00 13.19 244 VAL A CA 1
ATOM 1601 C C . VAL A 1 199 ? -24.641 -3.696 27.160 1.00 12.56 244 VAL A C 1
ATOM 1602 O O . VAL A 1 199 ? -24.880 -4.346 26.141 1.00 12.00 244 VAL A O 1
ATOM 1606 N N . PRO A 1 200 ? -24.024 -2.505 27.124 1.00 12.81 245 PRO A N 1
ATOM 1607 C CA . PRO A 1 200 ? -23.702 -1.889 25.826 1.00 17.71 245 PRO A CA 1
ATOM 1608 C C . PRO A 1 200 ? -22.442 -2.434 25.157 1.00 14.66 245 PRO A C 1
ATOM 1609 O O . PRO A 1 200 ? -21.423 -1.745 25.091 1.00 12.68 245 PRO A O 1
ATOM 1613 N N . ILE A 1 201 ? -22.513 -3.655 24.647 1.00 12.54 246 ILE A N 1
ATOM 1614 C CA . ILE A 1 201 ? -21.390 -4.207 23.903 1.00 11.73 246 ILE A CA 1
ATOM 1615 C C . ILE A 1 201 ? -21.627 -4.049 22.399 1.00 13.64 246 ILE A C 1
ATOM 1616 O O . ILE A 1 201 ? -22.523 -4.678 21.838 1.00 16.06 246 ILE A O 1
ATOM 1621 N N . ASP A 1 202 ? -20.813 -3.212 21.760 1.00 11.18 247 ASP A N 1
ATOM 1622 C CA . ASP A 1 202 ? -20.986 -2.858 20.351 1.00 10.27 247 ASP A CA 1
ATOM 1623 C C . ASP A 1 202 ? -20.168 -3.728 19.408 1.00 12.61 247 ASP A C 1
ATOM 1624 O O . ASP A 1 202 ? -20.508 -3.864 18.232 1.00 15.28 247 ASP A O 1
ATOM 1629 N N . GLY A 1 203 ? -19.074 -4.287 19.910 1.00 12.06 248 GLY A N 1
ATOM 1630 C CA . GLY A 1 203 ? -18.157 -4.986 19.032 1.00 9.78 248 GLY A CA 1
ATOM 1631 C C . GLY A 1 203 ? -17.494 -6.183 19.669 1.00 10.88 248 GLY A C 1
ATOM 1632 O O . GLY A 1 203 ? -17.386 -6.263 20.891 1.00 10.64 248 GLY A O 1
ATOM 1633 N N . ILE A 1 204 ? -17.066 -7.122 18.829 1.00 12.48 249 ILE A N 1
ATOM 1634 C CA . ILE A 1 204 ? -16.207 -8.215 19.265 1.00 9.40 249 ILE A CA 1
ATOM 1635 C C . ILE A 1 204 ? -14.880 -8.116 18.522 1.00 8.27 249 ILE A C 1
ATOM 1636 O O . ILE A 1 204 ? -14.850 -7.995 17.293 1.00 11.48 249 ILE A O 1
ATOM 1641 N N . GLY A 1 205 ? -13.788 -8.142 19.275 1.00 8.28 250 GLY A N 1
ATOM 1642 C CA . GLY A 1 205 ? -12.458 -8.124 18.693 1.00 10.39 250 GLY A CA 1
ATOM 1643 C C . GLY A 1 205 ? -11.859 -9.516 18.709 1.00 10.02 250 GLY A C 1
ATOM 1644 O O . GLY A 1 205 ? -11.823 -10.175 19.747 1.00 8.46 250 GLY A O 1
ATOM 1645 N N . SER A 1 206 ? -11.404 -9.974 17.550 1.00 9.95 251 SER A N 1
ATOM 1646 C CA . SER A 1 206 ? -10.722 -11.256 17.459 1.00 8.77 251 SER A CA 1
ATOM 1647 C C . SER A 1 206 ? -9.238 -10.960 17.265 1.00 9.26 251 SER A C 1
ATOM 1648 O O . SER A 1 206 ? -8.833 -10.433 16.226 1.00 11.58 251 SER A O 1
ATOM 1651 N N . GLN A 1 207 ? -8.432 -11.289 18.265 1.00 8.88 252 GLN A N 1
ATOM 1652 C CA . GLN A 1 207 ? -7.016 -10.920 18.252 1.00 9.74 252 GLN A CA 1
ATOM 1653 C C . GLN A 1 207 ? -6.267 -11.519 17.060 1.00 14.67 252 GLN A C 1
ATOM 1654 O O . GLN A 1 207 ? -5.462 -10.839 16.422 1.00 11.75 252 GLN A O 1
ATOM 1660 N N . SER A 1 208 ? -6.539 -12.793 16.782 1.00 12.04 253 SER A N 1
ATOM 1661 C CA . SER A 1 208 ? -5.957 -13.513 15.645 1.00 13.52 253 SER A CA 1
ATOM 1662 C C . SER A 1 208 ? -4.443 -13.612 15.729 1.00 9.36 253 SER A C 1
ATOM 1663 O O . SER A 1 208 ? -3.741 -13.236 14.796 1.00 9.17 253 SER A O 1
ATOM 1666 N N . HIS A 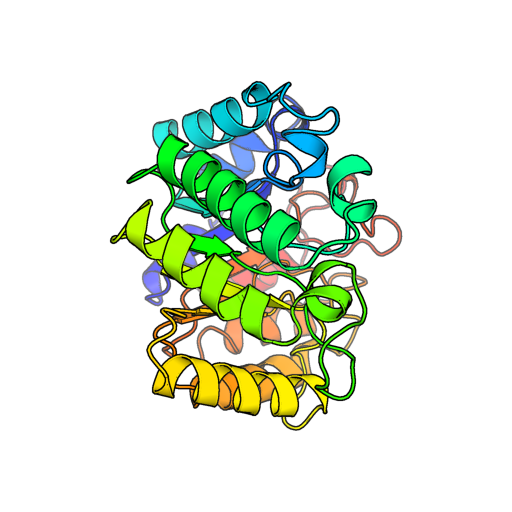1 209 ? -3.951 -14.131 16.845 1.00 12.91 254 HIS A N 1
ATOM 1667 C CA . HIS A 1 209 ? -2.554 -14.520 16.945 1.00 11.04 254 HIS A CA 1
ATOM 1668 C C . HIS A 1 209 ? -2.422 -15.950 16.425 1.00 16.84 254 HIS A C 1
ATOM 1669 O O . HIS A 1 209 ? -2.632 -16.916 17.164 1.00 12.01 254 HIS A O 1
ATOM 1676 N N . LEU A 1 210 ? -2.073 -16.068 15.147 1.00 12.02 255 LEU A N 1
ATOM 1677 C CA . LEU A 1 210 ? -2.170 -17.334 14.430 1.00 16.60 255 LEU A CA 1
ATOM 1678 C C . LEU A 1 210 ? -0.824 -18.040 14.201 1.00 12.52 255 LEU A C 1
ATOM 1679 O O . LEU A 1 210 ? 0.228 -17.409 14.171 1.00 17.07 255 LEU A O 1
ATOM 1684 N N . SER A 1 211 ? -0.879 -19.358 14.051 1.00 14.04 256 SER A N 1
ATOM 1685 C CA . SER A 1 211 ? 0.264 -20.144 13.606 1.00 20.33 256 SER A CA 1
ATOM 1686 C C . SER A 1 211 ? 0.028 -20.433 12.136 1.00 22.57 256 SER A C 1
ATOM 1687 O O . SER A 1 211 ? -1.032 -20.110 11.608 1.00 19.22 256 SER A O 1
ATOM 1690 N N . GLY A 1 212 ? 1.004 -21.051 11.478 1.00 23.09 257 GLY A N 1
ATOM 1691 C CA . GLY A 1 212 ? 0.871 -21.384 10.074 1.00 18.02 257 GLY A CA 1
ATOM 1692 C C . GLY A 1 212 ? -0.347 -22.256 9.849 1.00 23.25 257 GLY A C 1
ATOM 1693 O O . GLY A 1 212 ? -0.556 -23.238 10.562 1.00 21.64 257 GLY A O 1
ATOM 1694 N N . GLY A 1 213 ? -1.161 -21.891 8.865 1.00 20.38 258 GLY A N 1
ATOM 1695 C CA . GLY A 1 213 ? -2.357 -22.656 8.555 1.00 24.18 258 GLY A CA 1
ATOM 1696 C C . GLY A 1 213 ? -3.595 -22.102 9.240 1.00 21.51 258 GLY A C 1
ATOM 1697 O O . GLY A 1 213 ? -4.717 -22.478 8.903 1.00 20.83 258 GLY A O 1
ATOM 1698 N N . GLY A 1 214 ? -3.390 -21.199 10.192 1.00 14.63 259 GLY A N 1
ATOM 1699 C CA . GLY A 1 214 ? -4.476 -20.693 11.012 1.00 14.14 259 GLY A CA 1
ATOM 1700 C C . GLY A 1 214 ? -5.475 -19.835 10.266 1.00 19.08 259 GLY A C 1
ATOM 1701 O O . GLY A 1 214 ? -6.605 -19.652 10.718 1.00 19.34 259 GLY A O 1
ATOM 1702 N N . GLY A 1 215 ? -5.055 -19.293 9.126 1.00 20.85 260 GLY A N 1
ATOM 1703 C CA . GLY A 1 215 ? -5.916 -18.441 8.326 1.00 16.48 260 GLY A CA 1
ATOM 1704 C C . GLY A 1 215 ? -7.142 -19.157 7.783 1.00 16.64 260 GLY A C 1
ATOM 1705 O O . GLY A 1 215 ? -8.156 -18.525 7.487 1.00 16.99 260 GLY A O 1
ATOM 1706 N N . SER A 1 216 ? -7.055 -20.476 7.647 1.00 15.01 261 SER A N 1
ATOM 1707 C CA . SER A 1 216 ? -8.164 -21.241 7.083 1.00 18.21 261 SER A CA 1
ATOM 1708 C C . SER A 1 216 ? -9.414 -21.253 7.978 1.00 19.53 261 SER A C 1
ATOM 1709 O O . SER A 1 216 ? -10.505 -21.568 7.514 1.00 15.92 261 SER A O 1
ATOM 1712 N N . GLY A 1 217 ? -9.263 -20.909 9.256 1.00 16.79 262 GLY A N 1
ATOM 1713 C CA . GLY A 1 217 ? -10.387 -20.937 10.173 1.00 14.38 262 GLY A CA 1
ATOM 1714 C C . GLY A 1 217 ? -11.055 -19.587 10.367 1.00 15.38 262 GLY A C 1
ATOM 1715 O O . GLY A 1 217 ? -12.176 -19.501 10.883 1.00 15.52 262 GLY A O 1
ATOM 1716 N N . THR A 1 218 ? -10.379 -18.526 9.945 1.0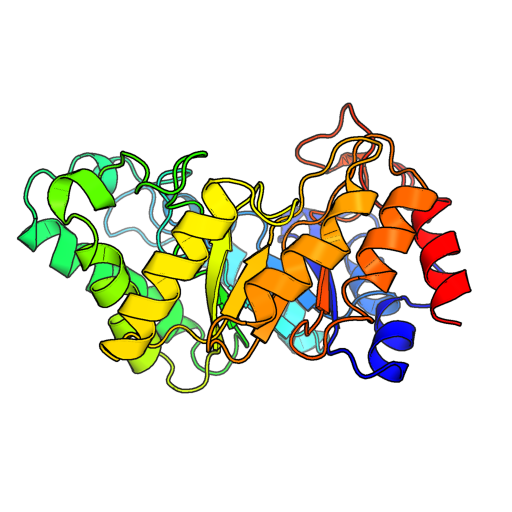0 12.38 263 THR A N 1
ATOM 1717 C CA . THR A 1 218 ? -10.819 -17.176 10.271 1.00 11.37 263 THR A CA 1
ATOM 1718 C C . THR A 1 218 ? -12.208 -16.859 9.711 1.00 13.42 263 THR A C 1
ATOM 1719 O O . THR A 1 218 ? -13.025 -16.273 10.403 1.00 12.52 263 THR A O 1
ATOM 1723 N N . LEU A 1 219 ? -12.476 -17.267 8.476 1.00 14.78 264 LEU A N 1
ATOM 1724 C CA . LEU A 1 219 ? -13.773 -16.994 7.856 1.00 13.31 264 LEU A CA 1
ATOM 1725 C C . LEU A 1 219 ? -14.945 -17.545 8.667 1.00 14.08 264 LEU A C 1
ATOM 1726 O O . LEU A 1 219 ? -15.883 -16.818 8.976 1.00 14.47 264 LEU A O 1
ATOM 1731 N N . GLY A 1 220 ? -14.892 -18.832 8.990 1.00 14.45 265 GLY A N 1
ATOM 1732 C CA . GLY A 1 220 ? -15.967 -19.471 9.729 1.00 16.27 265 GLY A CA 1
ATOM 1733 C C . GLY A 1 220 ? -16.153 -18.866 11.106 1.00 13.37 265 GLY A C 1
ATOM 1734 O O . GLY A 1 220 ? -17.275 -18.715 11.587 1.00 13.40 265 GLY A O 1
ATOM 1735 N N . ALA A 1 221 ? -15.043 -18.521 11.743 1.00 14.36 266 ALA A N 1
ATOM 1736 C CA . ALA A 1 221 ? -15.068 -17.910 13.070 1.00 12.65 266 ALA A CA 1
ATOM 1737 C C . ALA A 1 221 ? -15.738 -16.536 13.044 1.00 12.08 266 ALA A C 1
ATOM 1738 O O . ALA A 1 221 ? -16.597 -16.245 13.866 1.00 13.86 266 ALA A O 1
ATOM 1740 N N . LEU A 1 222 ? -15.360 -15.695 12.088 1.00 11.61 267 LEU A N 1
ATOM 1741 C CA . LEU A 1 222 ? -16.000 -14.385 11.956 1.00 11.72 267 LEU A CA 1
ATOM 1742 C C . LEU A 1 222 ? -17.482 -14.494 11.584 1.00 15.70 267 LEU A C 1
ATOM 1743 O O . LEU A 1 222 ? -18.310 -13.719 12.065 1.00 15.94 267 LEU A O 1
ATOM 1748 N N . GLN A 1 223 ? -17.818 -15.436 10.705 1.00 12.63 268 GLN A N 1
ATOM 1749 C CA . GLN A 1 223 ? -19.217 -15.609 10.336 1.00 15.43 268 GLN A CA 1
ATOM 1750 C C . GLN A 1 223 ? -20.068 -15.987 11.553 1.00 15.26 268 GLN A C 1
ATOM 1751 O O . GLN A 1 223 ? -21.191 -15.499 11.712 1.00 14.71 268 GLN A O 1
ATOM 1757 N N . GLN A 1 224 ? -19.524 -16.835 12.419 1.00 13.61 269 GLN A N 1
ATOM 1758 C CA . GLN A 1 224 ? -20.228 -17.202 13.647 1.00 15.71 269 GLN A CA 1
ATOM 1759 C C . GLN A 1 224 ? -20.330 -16.007 14.598 1.00 17.19 269 GLN A C 1
ATOM 1760 O O . GLN A 1 224 ? -21.401 -15.745 15.161 1.00 15.99 269 GLN A O 1
ATOM 1766 N N . LEU A 1 225 ? -19.229 -15.276 14.771 1.00 10.92 270 LEU A N 1
ATOM 1767 C CA . LEU A 1 225 ? -19.247 -14.108 15.652 1.00 13.47 270 LEU A CA 1
ATOM 1768 C C . LEU A 1 225 ? -20.245 -13.059 15.152 1.00 18.02 270 LEU A C 1
ATOM 1769 O O . LEU A 1 225 ? -20.912 -12.397 15.949 1.00 9.99 270 LEU A O 1
ATOM 1774 N N . ALA A 1 226 ? -20.350 -12.927 13.829 1.00 11.97 271 ALA A N 1
ATOM 1775 C CA . ALA A 1 226 ? -21.274 -11.973 13.220 1.00 10.62 271 ALA A CA 1
ATOM 1776 C C . ALA A 1 226 ? -22.738 -12.230 13.600 1.00 11.15 271 ALA A C 1
ATOM 1777 O O . ALA A 1 226 ? -23.553 -11.319 13.542 1.00 11.83 271 ALA A O 1
ATOM 1779 N N . THR A 1 227 ? -23.074 -13.459 13.988 1.00 11.60 272 THR A N 1
ATOM 1780 C CA . THR A 1 227 ? -24.452 -13.758 14.366 1.00 14.25 272 THR A CA 1
ATOM 1781 C C . THR A 1 227 ? -24.806 -13.167 15.735 1.00 16.04 272 THR A C 1
ATOM 1782 O O . THR A 1 227 ? -25.977 -13.138 16.119 1.00 15.11 272 THR A O 1
ATOM 1786 N N . VAL A 1 228 ? -23.802 -12.697 16.471 1.00 15.06 273 VAL A N 1
ATOM 1787 C CA . VAL A 1 228 ? -24.055 -12.064 17.765 1.00 16.31 273 VAL A CA 1
ATOM 1788 C C . VAL A 1 228 ? -24.566 -10.650 17.499 1.00 17.09 273 VAL A C 1
ATOM 1789 O O . VAL A 1 228 ? -24.056 -9.967 16.613 1.00 14.38 273 VAL A O 1
ATOM 1793 N N . PRO A 1 229 ? -25.588 -10.203 18.251 1.00 15.72 274 PRO A N 1
ATOM 1794 C CA . PRO A 1 229 ? -26.129 -8.870 17.958 1.00 13.43 274 PRO A CA 1
ATOM 1795 C C . PRO A 1 229 ? -25.215 -7.692 18.329 1.00 14.72 274 PRO A C 1
ATOM 1796 O O . PRO A 1 229 ? -25.714 -6.661 18.797 1.00 14.38 274 PRO A O 1
ATOM 1800 N N . VAL A 1 230 ? -23.908 -7.832 18.118 1.00 10.86 275 VAL A N 1
ATOM 1801 C CA . VAL A 1 230 ? -23.028 -6.673 18.130 1.00 10.07 275 VAL A CA 1
ATOM 1802 C C . VAL A 1 230 ? -23.186 -5.942 16.796 1.00 15.36 275 VAL A C 1
ATOM 1803 O O . VAL A 1 230 ? -23.736 -6.493 15.838 1.00 15.53 275 VAL A O 1
ATOM 1807 N N . THR A 1 231 ? -22.716 -4.703 16.733 1.00 11.03 276 THR A N 1
ATOM 1808 C CA . THR A 1 231 ? -22.747 -3.954 15.484 1.00 12.32 276 THR A CA 1
ATOM 1809 C C . THR A 1 231 ? -21.487 -4.238 14.660 1.00 15.97 276 THR A C 1
ATOM 1810 O O . THR A 1 231 ? -21.540 -4.272 13.429 1.00 12.45 276 THR A O 1
ATOM 1814 N N . GLU A 1 232 ? -20.354 -4.430 15.341 1.00 12.86 277 GLU A N 1
ATOM 1815 C CA . GLU A 1 232 ? -19.055 -4.517 14.664 1.00 13.07 277 GLU A CA 1
ATOM 1816 C C . GLU A 1 232 ? -18.232 -5.725 15.077 1.00 14.78 277 GLU A C 1
ATOM 1817 O O . GLU A 1 232 ? -18.351 -6.212 16.197 1.00 13.88 277 GLU A O 1
ATOM 1823 N N . LEU A 1 233 ? -17.402 -6.206 14.151 1.00 13.09 278 LEU A N 1
ATOM 1824 C CA . LEU A 1 233 ? -16.309 -7.105 14.490 1.00 8.28 278 LEU A CA 1
ATOM 1825 C C . LEU A 1 233 ? -15.025 -6.437 14.019 1.00 8.14 278 LEU A C 1
ATOM 1826 O O . LEU A 1 233 ? -15.055 -5.550 13.159 1.00 9.08 278 LEU A O 1
ATOM 1831 N N . ALA A 1 234 ? -13.898 -6.857 14.577 1.00 10.71 279 ALA A N 1
ATOM 1832 C CA . ALA A 1 234 ? -12.606 -6.454 14.036 1.00 11.24 279 ALA A CA 1
ATOM 1833 C C . ALA A 1 234 ? -11.547 -7.508 14.328 1.00 12.19 279 ALA A C 1
ATOM 1834 O O . ALA A 1 234 ? -11.624 -8.211 15.333 1.00 10.13 279 ALA A O 1
ATOM 1836 N N . ILE A 1 235 ? -10.572 -7.619 13.431 1.00 10.87 280 ILE A N 1
ATOM 1837 C CA . ILE A 1 235 ? -9.351 -8.369 13.687 1.00 11.71 280 ILE A CA 1
ATOM 1838 C C . ILE A 1 235 ? -8.421 -7.376 14.364 1.00 10.62 280 ILE A C 1
ATOM 1839 O O . ILE A 1 235 ? -8.046 -6.371 13.760 1.00 12.65 280 ILE A O 1
ATOM 1844 N N . THR A 1 236 ? -8.049 -7.641 15.612 1.00 10.70 281 THR A N 1
ATOM 1845 C CA . THR A 1 236 ? -7.469 -6.587 16.439 1.00 9.89 281 THR A CA 1
ATOM 1846 C C . THR A 1 236 ? -5.967 -6.660 16.720 1.00 10.90 281 THR A C 1
ATOM 1847 O O . THR A 1 236 ? -5.356 -5.637 17.043 1.00 10.09 281 THR A O 1
ATOM 1851 N N . GLU A 1 237 ? -5.369 -7.845 16.644 1.00 9.05 282 GLU A N 1
ATOM 1852 C CA . GLU A 1 237 ? -3.957 -7.991 17.009 1.00 8.82 282 GLU A CA 1
ATOM 1853 C C . GLU A 1 237 ? -3.260 -8.980 16.085 1.00 12.75 282 GLU A C 1
ATOM 1854 O O . GLU A 1 237 ? -2.504 -9.841 16.528 1.00 13.59 282 GLU A O 1
ATOM 1860 N N . LEU A 1 238 ? -3.532 -8.859 14.795 1.00 10.20 283 LEU A N 1
ATOM 1861 C CA . LEU A 1 238 ? -3.124 -9.884 13.848 1.00 13.78 283 LEU A CA 1
ATOM 1862 C C . LEU A 1 238 ? -1.616 -10.072 13.760 1.00 14.07 283 LEU A C 1
ATOM 1863 O O . LEU A 1 238 ? -0.861 -9.118 13.598 1.00 8.50 283 LEU A O 1
ATOM 1868 N N . ASP A 1 239 ? -1.188 -11.317 13.914 1.00 12.98 284 ASP A N 1
ATOM 1869 C CA . ASP A 1 239 ? 0.145 -11.720 13.496 1.00 14.28 284 ASP A CA 1
ATOM 1870 C C . ASP A 1 239 ? 0.113 -13.222 13.250 1.00 14.44 284 ASP A C 1
ATOM 1871 O O . ASP A 1 239 ? -0.752 -13.932 13.779 1.00 11.60 284 ASP A O 1
ATOM 1876 N N . ILE A 1 240 ? 1.004 -13.695 12.392 1.00 10.59 285 ILE A N 1
ATOM 1877 C CA . ILE A 1 240 ? 0.972 -15.090 11.984 1.00 15.08 285 ILE A CA 1
ATOM 1878 C C . ILE A 1 240 ? 2.387 -15.602 11.832 1.00 14.06 285 ILE A C 1
ATOM 1879 O O . ILE A 1 240 ? 3.165 -15.050 11.057 1.00 12.18 285 ILE A O 1
ATOM 1884 N N . GLN A 1 241 ? 2.704 -16.655 12.580 1.00 12.29 286 GLN A N 1
ATOM 1885 C CA . GLN A 1 241 ? 4.014 -17.289 12.555 1.00 15.73 286 GLN A CA 1
ATOM 1886 C C . GLN A 1 241 ? 4.521 -17.533 11.135 1.00 18.62 286 GLN A C 1
ATOM 1887 O O . GLN A 1 241 ? 3.851 -18.186 10.336 1.00 15.50 286 GLN A O 1
ATOM 1893 N N . GLY A 1 242 ? 5.692 -16.978 10.828 1.00 16.45 287 GLY A N 1
ATOM 1894 C CA . GLY A 1 242 ? 6.324 -17.136 9.528 1.00 16.26 287 GLY A CA 1
ATOM 1895 C C . GLY A 1 242 ? 5.735 -16.250 8.443 1.00 18.66 287 GLY A C 1
ATOM 1896 O O . GLY A 1 242 ? 6.213 -16.258 7.310 1.00 14.04 287 GLY A O 1
ATOM 1897 N N . ALA A 1 243 ? 4.712 -15.477 8.807 1.00 13.30 288 ALA A N 1
ATOM 1898 C CA . ALA A 1 243 ? 3.975 -14.609 7.881 1.00 12.09 288 ALA A CA 1
ATOM 1899 C C . ALA A 1 243 ? 3.709 -15.224 6.503 1.00 14.85 288 ALA A C 1
ATOM 1900 O O . ALA A 1 243 ? 4.095 -14.659 5.475 1.00 14.96 288 ALA A O 1
ATOM 1902 N N . PRO A 1 244 ? 3.038 -16.383 6.475 1.00 14.99 289 PRO A N 1
ATOM 1903 C CA . PRO A 1 244 ? 2.796 -17.044 5.192 1.00 13.10 289 PRO A CA 1
ATOM 1904 C C . PRO A 1 244 ? 1.827 -16.212 4.374 1.00 17.61 289 PRO A C 1
ATOM 1905 O O . PRO A 1 244 ? 0.890 -15.636 4.930 1.00 12.04 289 PRO A O 1
ATOM 1909 N N . THR A 1 245 ? 2.050 -16.138 3.067 1.00 14.63 290 THR A N 1
ATOM 1910 C CA . THR A 1 245 ? 1.219 -15.284 2.242 1.00 15.47 290 THR A CA 1
ATOM 1911 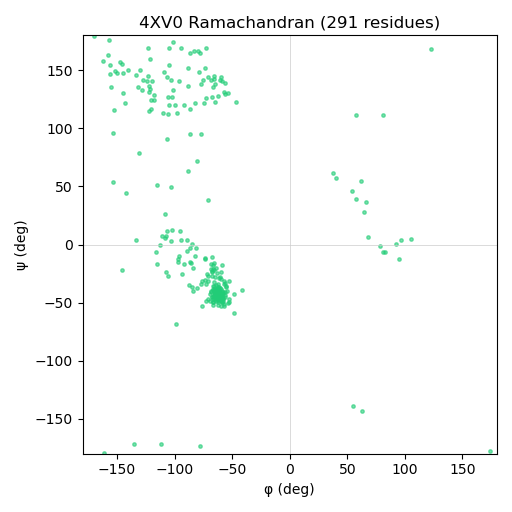C C . THR A 1 245 ? -0.208 -15.831 2.205 1.00 14.83 290 THR A C 1
ATOM 1912 O O . THR A 1 245 ? -1.169 -15.070 2.249 1.00 15.45 290 THR A O 1
ATOM 1916 N N . THR A 1 246 ? -0.341 -17.153 2.156 1.00 15.90 291 THR A N 1
ATOM 1917 C CA . THR A 1 246 ? -1.663 -17.775 2.118 1.00 17.99 291 THR A CA 1
ATOM 1918 C C . THR A 1 246 ? -2.508 -17.422 3.342 1.00 18.95 291 THR A C 1
ATOM 1919 O O . THR A 1 246 ? -3.670 -17.038 3.206 1.00 15.52 291 THR A O 1
ATOM 1923 N N . ASP A 1 247 ? -1.923 -17.549 4.532 1.00 13.22 292 ASP A N 1
ATOM 1924 C CA . ASP A 1 247 ? -2.657 -17.259 5.760 1.00 14.57 292 ASP A CA 1
ATOM 1925 C C . ASP A 1 247 ? -3.008 -15.781 5.847 1.00 16.29 292 ASP A C 1
ATOM 1926 O O . ASP A 1 247 ? -4.132 -15.426 6.196 1.00 12.98 292 ASP A O 1
ATOM 1931 N N . TYR A 1 248 ? -2.052 -14.915 5.528 1.00 11.21 293 TYR A N 1
ATOM 1932 C CA . TYR A 1 248 ? -2.339 -13.484 5.570 1.00 13.95 293 TYR A CA 1
ATOM 1933 C C . TYR A 1 248 ? -3.460 -13.077 4.608 1.00 14.52 293 TYR A C 1
ATOM 1934 O O . TYR A 1 248 ? -4.376 -12.352 4.999 1.00 14.29 293 TYR A O 1
ATOM 1943 N N . THR A 1 249 ? -3.416 -13.557 3.368 1.00 15.86 294 THR A N 1
ATOM 1944 C CA . THR A 1 249 ? -4.483 -13.223 2.429 1.00 15.89 294 THR A CA 1
ATOM 1945 C C . THR A 1 249 ? -5.835 -13.805 2.852 1.00 16.95 294 THR A C 1
ATOM 1946 O O . THR A 1 249 ? -6.859 -13.154 2.699 1.00 12.43 294 THR A O 1
ATOM 1950 N N . GLN A 1 250 ? -5.838 -15.023 3.387 1.00 18.25 295 GLN A N 1
ATOM 1951 C CA . GLN A 1 250 ? -7.079 -15.624 3.881 1.00 17.55 295 GLN A CA 1
ATOM 1952 C C . GLN A 1 250 ? -7.726 -14.799 5.002 1.00 14.22 295 GLN A C 1
ATOM 1953 O O . GLN A 1 250 ? -8.947 -14.617 5.023 1.00 15.45 295 GLN A O 1
ATOM 1959 N N . VAL A 1 251 ? -6.921 -14.294 5.933 1.00 13.97 296 VAL A N 1
ATOM 1960 C CA . VAL A 1 251 ? -7.478 -13.443 6.992 1.00 14.86 296 VAL A CA 1
ATOM 1961 C C . VAL A 1 251 ? -8.116 -12.171 6.401 1.00 14.84 296 VAL A C 1
ATOM 1962 O O . VAL A 1 251 ? -9.243 -11.812 6.743 1.00 12.36 296 VAL A O 1
ATOM 1966 N N . VAL A 1 252 ? -7.409 -11.509 5.492 1.00 11.82 297 VAL A N 1
ATOM 1967 C CA . VAL A 1 252 ? -7.960 -10.319 4.851 1.00 13.46 297 VAL A CA 1
ATOM 1968 C C . VAL A 1 252 ? -9.248 -10.633 4.062 1.00 16.71 297 VAL A C 1
ATOM 1969 O O . VAL A 1 252 ? -10.232 -9.891 4.158 1.00 13.76 297 VAL A O 1
ATOM 1973 N N . GLN A 1 253 ? -9.250 -11.738 3.313 1.00 13.63 298 GLN A N 1
ATOM 1974 C CA . GLN A 1 253 ? -10.443 -12.155 2.559 1.00 12.85 298 GLN A CA 1
ATOM 1975 C C . GLN A 1 253 ? -11.614 -12.465 3.492 1.00 12.59 298 GLN A C 1
ATOM 1976 O O . GLN A 1 253 ? -12.783 -12.241 3.146 1.00 14.05 298 GLN A O 1
ATOM 1982 N N . ALA A 1 254 ? -11.301 -13.004 4.665 1.00 11.88 299 ALA A N 1
ATOM 1983 C CA . ALA A 1 254 ? -12.326 -13.294 5.667 1.00 11.63 299 ALA A CA 1
ATOM 1984 C C . ALA A 1 254 ? -13.011 -12.004 6.111 1.00 11.95 299 ALA A C 1
ATOM 1985 O O . ALA A 1 254 ? -14.238 -11.914 6.142 1.00 15.14 299 ALA A O 1
ATOM 1987 N N . CYS A 1 255 ? -12.211 -11.007 6.461 1.00 10.46 300 CYS A N 1
ATOM 1988 C CA A CYS A 1 255 ? -12.778 -9.728 6.863 0.46 11.85 300 CYS A CA 1
ATOM 1989 C CA B CYS A 1 255 ? -12.709 -9.685 6.834 0.54 11.58 300 CYS A CA 1
ATOM 1990 C C . CYS A 1 255 ? -13.615 -9.132 5.738 1.00 13.25 300 CYS A C 1
ATOM 1991 O O . CYS A 1 255 ? -14.721 -8.642 5.994 1.00 18.47 300 CYS A O 1
ATOM 1996 N N . LEU A 1 256 ? -13.125 -9.217 4.501 1.00 11.70 301 LEU A N 1
ATOM 1997 C CA . LEU A 1 256 ? -13.860 -8.723 3.338 1.00 12.79 301 LEU A CA 1
ATOM 1998 C C . LEU A 1 256 ? -15.149 -9.505 3.121 1.00 16.72 301 LEU A C 1
ATOM 1999 O O . LEU A 1 256 ? -16.061 -9.030 2.437 1.00 14.48 301 LEU A O 1
ATOM 2004 N N . SER A 1 257 ? -15.210 -10.707 3.690 1.00 13.26 302 SER A N 1
ATOM 2005 C CA . SER A 1 257 ? -16.346 -11.602 3.498 1.00 14.09 302 SER A CA 1
ATOM 2006 C C . SER A 1 257 ? -17.479 -11.349 4.489 1.00 13.73 302 SER A C 1
ATOM 2007 O O . SER A 1 257 ? -18.589 -11.830 4.297 1.00 15.26 302 SER A O 1
ATOM 2010 N N . VAL A 1 258 ? -17.191 -10.600 5.548 1.00 13.66 303 VAL A N 1
ATOM 2011 C CA . VAL A 1 258 ? -18.148 -10.405 6.637 1.00 16.82 303 VAL A CA 1
ATOM 2012 C C . VAL A 1 258 ? -18.433 -8.910 6.810 1.00 17.32 303 VAL A C 1
ATOM 2013 O O . VAL A 1 258 ? -17.531 -8.146 7.141 1.00 11.50 303 VAL A O 1
ATOM 2017 N N . SER A 1 259 ? -19.677 -8.499 6.553 1.00 15.22 304 SER A N 1
ATOM 2018 C CA . SER A 1 259 ? -20.065 -7.084 6.622 1.00 21.41 304 SER A CA 1
ATOM 2019 C C . SER A 1 259 ? -19.732 -6.418 7.960 1.00 18.38 304 SER A C 1
ATOM 2020 O O . SER A 1 259 ? -19.304 -5.267 7.995 1.00 18.07 304 SER A O 1
ATOM 2023 N N . LYS A 1 260 ? -19.935 -7.136 9.059 1.00 13.37 305 LYS A N 1
ATOM 2024 C CA . LYS A 1 260 ? -19.700 -6.545 10.369 1.00 10.66 305 LYS A CA 1
ATOM 2025 C C . LYS A 1 260 ? -18.237 -6.244 10.659 1.00 14.13 305 LYS A C 1
ATOM 2026 O O . LYS A 1 260 ? -17.941 -5.405 11.498 1.00 11.59 305 LYS A O 1
ATOM 2032 N N . CYS A 1 261 ? -17.315 -6.935 9.997 1.00 12.36 306 CYS A N 1
ATOM 2033 C CA A CYS A 1 261 ? -15.897 -6.676 10.229 0.48 11.19 306 CYS A CA 1
ATOM 2034 C CA B CYS A 1 261 ? -15.900 -6.684 10.228 0.52 11.11 306 CYS A CA 1
ATOM 2035 C C . CYS A 1 261 ? -15.497 -5.333 9.639 1.00 14.62 306 CYS A C 1
ATOM 2036 O O . CYS A 1 261 ? -15.544 -5.140 8.426 1.00 17.84 306 CYS A O 1
ATOM 2041 N N . VAL A 1 262 ? -15.091 -4.400 10.497 1.00 9.45 307 VAL A N 1
ATOM 2042 C CA . VAL A 1 262 ? -14.797 -3.043 10.035 1.00 9.97 307 VAL A CA 1
ATOM 2043 C C . VAL A 1 262 ? -13.335 -2.820 9.649 1.00 12.59 307 VAL A C 1
ATOM 2044 O O . VAL A 1 262 ? -13.004 -1.832 8.980 1.00 12.71 307 VAL A O 1
ATOM 2048 N N . GLY A 1 263 ? -12.452 -3.707 10.086 1.00 13.24 308 GLY A N 1
ATOM 2049 C CA . GLY A 1 263 ? -11.052 -3.529 9.759 1.00 16.09 308 GLY A CA 1
ATOM 2050 C C . GLY A 1 263 ? -10.094 -4.499 10.417 1.00 11.98 308 GLY A C 1
ATOM 2051 O O . GLY A 1 263 ? -10.491 -5.408 11.144 1.00 11.36 308 GLY A O 1
ATOM 2052 N N . ILE A 1 264 ? -8.812 -4.292 10.140 1.00 13.23 309 ILE A N 1
ATOM 2053 C CA . ILE A 1 264 ? -7.765 -5.152 10.649 1.00 8.11 309 ILE A CA 1
ATOM 2054 C C . ILE A 1 264 ? -6.645 -4.324 11.248 1.00 10.14 309 ILE A C 1
ATOM 2055 O O . ILE A 1 264 ? -6.223 -3.325 10.663 1.00 10.21 309 ILE A O 1
ATOM 2060 N N . THR A 1 265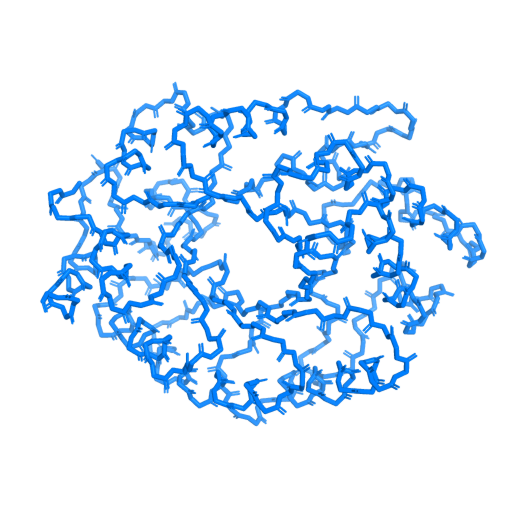 ? -6.184 -4.750 12.420 1.00 13.91 310 THR A N 1
ATOM 2061 C CA . THR A 1 265 ? -4.996 -4.207 13.064 1.00 13.44 310 THR A CA 1
ATOM 2062 C C . THR A 1 265 ? -3.975 -5.334 13.180 1.00 11.54 310 THR A C 1
ATOM 2063 O O . THR A 1 265 ? -4.284 -6.393 13.731 1.00 9.17 310 THR A O 1
ATOM 2067 N N . VAL A 1 266 ? -2.768 -5.133 12.652 1.00 11.40 311 VAL A N 1
ATOM 2068 C CA . VAL A 1 266 ? -1.681 -6.081 12.927 1.00 8.25 311 VAL A CA 1
ATOM 2069 C C . VAL A 1 266 ? -0.956 -5.676 14.200 1.00 12.42 311 VAL A C 1
ATOM 2070 O O . VAL A 1 266 ? -0.914 -4.502 14.544 1.00 11.37 311 VAL A O 1
ATOM 2074 N N . TRP A 1 267 ? -0.378 -6.638 14.908 1.00 12.26 312 TRP A N 1
ATOM 2075 C CA . TRP A 1 267 ? 0.213 -6.298 16.193 1.00 9.31 312 TRP A CA 1
ATOM 2076 C C . TRP A 1 267 ? 1.675 -5.856 16.045 1.00 13.28 312 TRP A C 1
ATOM 2077 O O . TRP A 1 267 ? 2.591 -6.504 16.551 1.00 14.85 312 TRP A O 1
ATOM 2088 N N . GLY A 1 268 ? 1.870 -4.741 15.339 1.00 10.40 313 GLY A N 1
ATOM 2089 C CA . GLY A 1 268 ? 3.182 -4.147 15.166 1.00 10.36 313 GLY A CA 1
ATOM 2090 C C . GLY A 1 268 ? 3.519 -4.025 13.693 1.00 12.50 313 GLY A C 1
ATOM 2091 O O . GLY A 1 268 ? 2.831 -4.600 12.846 1.00 10.49 313 GLY A O 1
ATOM 2092 N N . ILE A 1 269 ? 4.580 -3.287 13.389 1.00 13.44 314 ILE A N 1
ATOM 2093 C CA . ILE A 1 269 ? 4.984 -3.074 12.009 1.00 10.63 314 ILE A CA 1
ATOM 2094 C C . ILE A 1 269 ? 6.116 -4.016 11.610 1.00 14.80 314 ILE A C 1
ATOM 2095 O O . ILE A 1 269 ? 5.909 -4.935 10.815 1.00 12.20 314 ILE A O 1
ATOM 2100 N N . SER A 1 270 ? 7.297 -3.809 12.179 1.00 13.33 315 SER A N 1
ATOM 2101 C CA . SER A 1 270 ? 8.460 -4.633 11.842 1.00 12.26 315 SER A CA 1
ATOM 2102 C C . SER A 1 270 ? 8.578 -5.888 12.711 1.00 12.34 315 SER A C 1
ATOM 2103 O O . SER A 1 270 ? 8.407 -5.809 13.923 1.00 12.00 315 SER A O 1
ATOM 2106 N N . ASP A 1 271 ? 8.894 -7.028 12.088 1.00 12.23 316 ASP A N 1
ATOM 2107 C CA . ASP A 1 271 ? 9.214 -8.267 12.812 1.00 12.02 316 ASP A CA 1
ATOM 2108 C C . ASP A 1 271 ? 10.094 -8.023 14.042 1.00 15.00 316 ASP A C 1
ATOM 2109 O O . ASP A 1 271 ? 9.907 -8.646 15.089 1.00 13.98 316 ASP A O 1
ATOM 2114 N N . LYS A 1 272 ? 11.046 -7.105 13.908 1.00 13.37 317 LYS A N 1
ATOM 2115 C CA . LYS A 1 272 ? 12.031 -6.831 14.952 1.00 14.44 317 LYS A CA 1
ATOM 2116 C C . LYS A 1 272 ? 11.380 -6.383 16.256 1.00 17.08 317 LYS A C 1
ATOM 2117 O O . LYS A 1 272 ? 11.914 -6.617 17.344 1.00 17.44 317 LYS A O 1
ATOM 2123 N N . ASP A 1 273 ? 10.224 -5.741 16.133 1.00 16.83 318 ASP A N 1
ATOM 2124 C CA . ASP A 1 273 ? 9.524 -5.166 17.271 1.00 14.24 318 ASP A CA 1
ATOM 2125 C C . ASP A 1 273 ? 8.332 -6.009 17.720 1.00 15.23 318 ASP A C 1
ATOM 2126 O O . ASP A 1 273 ? 7.604 -5.619 18.617 1.00 13.83 318 ASP A O 1
ATOM 2131 N N . SER A 1 274 ? 8.125 -7.156 17.089 1.00 14.14 319 SER A N 1
ATOM 2132 C CA . SER A 1 274 ? 7.022 -8.026 17.475 1.00 12.78 319 SER A CA 1
ATOM 2133 C C . SER A 1 274 ? 7.215 -8.592 18.877 1.00 14.56 319 SER A C 1
ATOM 2134 O O . SER A 1 274 ? 8.338 -8.896 19.294 1.00 14.74 319 SER A O 1
ATOM 2137 N N . TRP A 1 275 ? 6.110 -8.752 19.596 1.00 14.21 320 TRP A N 1
ATOM 2138 C CA . TRP A 1 275 ? 6.140 -9.461 20.871 1.00 17.77 320 TRP A CA 1
ATOM 2139 C C . TRP A 1 275 ? 6.427 -10.961 20.666 1.00 21.26 320 TRP A C 1
ATOM 2140 O O . TRP A 1 275 ? 6.792 -11.657 21.615 1.00 21.23 320 TRP A O 1
ATOM 2151 N N . ARG A 1 276 ? 6.257 -11.450 19.431 1.00 18.17 321 ARG A N 1
ATOM 2152 C CA . ARG A 1 276 ? 6.633 -12.824 19.070 1.00 19.76 321 ARG A CA 1
ATOM 2153 C C . ARG A 1 276 ? 7.765 -12.784 18.047 1.00 20.04 321 ARG A C 1
ATOM 2154 O O . ARG A 1 276 ? 7.670 -13.423 17.000 1.00 16.26 321 ARG A O 1
ATOM 2162 N N . ALA A 1 277 ? 8.826 -12.039 18.333 1.00 16.23 322 ALA A N 1
ATOM 2163 C CA . ALA A 1 277 ? 9.844 -11.742 17.321 1.00 21.07 322 ALA A CA 1
ATOM 2164 C C . ALA A 1 277 ? 10.489 -12.971 16.648 1.00 23.94 322 ALA A C 1
ATOM 2165 O O . ALA A 1 277 ? 10.832 -12.918 15.465 1.00 21.11 322 ALA A O 1
ATOM 2167 N N . SER A 1 278 ? 10.640 -14.066 17.395 1.00 20.96 323 SER A N 1
ATOM 2168 C CA . SER A 1 278 ? 11.337 -15.259 16.893 1.00 23.96 323 SER A CA 1
ATOM 2169 C C . SER A 1 278 ? 10.576 -15.955 15.766 1.00 20.31 323 SER A C 1
ATOM 2170 O O . SER A 1 278 ? 11.103 -16.850 15.108 1.00 22.28 323 SER A O 1
ATOM 2173 N N . THR A 1 279 ? 9.334 -15.544 15.549 1.00 20.00 324 THR A N 1
ATOM 2174 C CA . THR A 1 279 ? 8.499 -16.187 14.550 1.00 23.12 324 THR A CA 1
ATOM 2175 C C . THR A 1 279 ? 8.271 -15.339 13.292 1.00 24.61 324 THR A C 1
ATOM 2176 O O . THR A 1 279 ? 7.474 -15.728 12.431 1.00 20.68 324 THR A O 1
ATOM 2180 N N . ASN A 1 280 ? 8.971 -14.204 13.191 1.00 19.26 325 ASN A N 1
ATOM 2181 C CA . ASN A 1 280 ? 8.835 -13.271 12.064 1.00 17.55 325 ASN A CA 1
ATOM 2182 C C . ASN A 1 280 ? 7.389 -13.132 11.570 1.00 16.36 325 ASN A C 1
ATOM 2183 O O . ASN A 1 280 ? 7.083 -13.447 10.418 1.00 14.53 325 ASN A O 1
ATOM 2188 N N . PRO A 1 281 ? 6.487 -12.666 12.442 1.00 14.72 326 PRO A N 1
ATOM 2189 C CA . PRO A 1 281 ? 5.080 -12.886 12.111 1.00 11.07 326 PRO A CA 1
ATOM 2190 C C . PRO A 1 281 ? 4.358 -11.668 11.549 1.00 13.47 326 PRO A C 1
ATOM 2191 O O . PRO A 1 281 ? 3.126 -11.695 11.476 1.00 17.40 326 PRO A O 1
ATOM 2195 N N . LEU A 1 282 ? 5.089 -10.627 11.167 1.00 12.63 327 LEU A N 1
ATOM 2196 C CA . LEU A 1 282 ? 4.452 -9.382 10.762 1.00 12.69 327 LEU A CA 1
ATOM 2197 C C . LEU A 1 282 ? 4.623 -9.090 9.274 1.00 13.28 327 LEU A C 1
ATOM 2198 O O . LEU A 1 282 ? 5.118 -9.927 8.523 1.00 13.44 327 LEU A O 1
ATOM 2203 N N . LEU A 1 283 ? 4.229 -7.891 8.858 1.00 12.24 328 LEU A N 1
ATOM 2204 C CA . LEU A 1 283 ? 4.159 -7.566 7.432 1.00 11.72 328 LEU A CA 1
ATOM 2205 C C . LEU A 1 283 ? 5.381 -6.833 6.902 1.00 13.98 328 LEU A C 1
ATOM 2206 O O . LEU A 1 283 ? 5.539 -6.693 5.689 1.00 15.14 328 LEU A O 1
ATOM 2211 N N . PHE A 1 284 ? 6.231 -6.360 7.810 1.00 12.67 329 PHE A N 1
ATOM 2212 C CA . PHE A 1 284 ? 7.484 -5.707 7.433 1.00 18.28 329 PHE A CA 1
ATOM 2213 C C . PHE A 1 284 ? 8.662 -6.409 8.111 1.00 15.05 329 PHE A C 1
ATOM 2214 O O . PHE A 1 284 ? 8.563 -6.822 9.270 1.00 14.34 329 PHE A O 1
ATOM 2222 N N . ASP A 1 285 ? 9.769 -6.557 7.389 1.00 14.02 330 ASP A N 1
ATOM 2223 C CA . ASP A 1 285 ? 10.954 -7.202 7.949 1.00 16.30 330 ASP A CA 1
ATOM 2224 C C . ASP A 1 285 ? 11.742 -6.262 8.873 1.00 17.77 330 ASP A C 1
ATOM 2225 O O . ASP A 1 285 ? 11.304 -5.142 9.159 1.00 15.16 330 ASP A O 1
ATOM 2230 N N . ALA A 1 286 ? 12.909 -6.711 9.330 1.00 17.86 331 ALA A N 1
ATOM 2231 C CA . ALA A 1 286 ? 13.721 -5.912 10.256 1.00 19.66 331 ALA A CA 1
ATOM 2232 C C . ALA A 1 286 ? 14.255 -4.632 9.622 1.00 23.22 331 ALA A C 1
ATOM 2233 O O . ALA A 1 286 ? 14.598 -3.687 10.332 1.00 22.58 331 ALA A O 1
ATOM 2235 N N . ASN A 1 287 ? 14.324 -4.606 8.292 1.00 20.18 332 ASN A N 1
ATOM 2236 C CA . ASN A 1 287 ? 14.772 -3.420 7.566 1.00 18.95 332 ASN A CA 1
ATOM 2237 C C . ASN A 1 287 ? 13.641 -2.473 7.224 1.00 20.74 332 ASN A C 1
ATOM 2238 O O . ASN A 1 287 ? 13.860 -1.474 6.538 1.00 22.01 332 ASN A O 1
ATOM 2243 N N . PHE A 1 288 ? 12.439 -2.802 7.694 1.00 13.55 333 PHE A N 1
ATOM 2244 C CA . PHE A 1 288 ? 11.211 -2.046 7.394 1.00 13.92 333 PHE A CA 1
ATOM 2245 C C . PHE A 1 288 ? 10.814 -2.071 5.909 1.00 21.00 333 PHE A C 1
ATOM 2246 O O . PHE A 1 288 ? 10.178 -1.145 5.401 1.00 19.17 333 PHE A O 1
ATOM 2254 N N . ASN A 1 289 ? 11.194 -3.135 5.219 1.00 20.50 334 ASN A N 1
ATOM 2255 C CA . ASN A 1 289 ? 10.702 -3.349 3.871 1.00 19.28 334 ASN A CA 1
ATOM 2256 C C . ASN A 1 289 ? 9.510 -4.286 3.916 1.00 16.33 334 ASN A C 1
ATOM 2257 O O . ASN A 1 289 ? 9.492 -5.229 4.716 1.00 12.23 334 ASN A O 1
ATOM 2262 N N . PRO A 1 290 ? 8.492 -4.009 3.086 1.00 17.56 335 PRO A N 1
ATOM 2263 C CA . PRO A 1 290 ? 7.292 -4.849 3.051 1.00 16.95 335 PRO A CA 1
ATOM 2264 C C . PRO A 1 290 ? 7.678 -6.278 2.709 1.00 17.60 335 PRO A C 1
ATOM 2265 O O . PRO A 1 290 ? 8.564 -6.480 1.885 1.00 15.91 335 PRO A O 1
ATOM 2269 N N . LYS A 1 291 ? 7.038 -7.248 3.357 1.00 12.62 336 LYS A N 1
ATOM 2270 C CA . LYS A 1 291 ? 7.326 -8.657 3.117 1.00 11.63 336 LYS A CA 1
ATOM 2271 C C . LYS A 1 291 ? 6.341 -9.188 2.084 1.00 11.87 336 LYS A C 1
ATOM 2272 O O . LYS A 1 291 ? 5.377 -8.499 1.754 1.00 15.70 336 LYS A O 1
ATOM 2278 N N . PRO A 1 292 ? 6.582 -10.403 1.552 1.00 14.99 337 PRO A N 1
ATOM 2279 C CA . PRO A 1 292 ? 5.620 -10.949 0.586 1.00 12.77 337 PRO A CA 1
ATOM 2280 C C . PRO A 1 292 ? 4.170 -10.959 1.084 1.00 12.68 337 PRO A C 1
ATOM 2281 O O . PRO A 1 292 ? 3.261 -10.801 0.266 1.00 15.26 337 PRO A O 1
ATOM 2285 N N . ALA A 1 293 ? 3.949 -11.109 2.388 1.00 11.65 338 ALA A N 1
ATOM 2286 C CA . ALA A 1 293 ? 2.586 -11.075 2.915 1.00 16.20 338 ALA A CA 1
ATOM 2287 C C . ALA A 1 293 ? 1.912 -9.714 2.702 1.00 14.37 338 ALA A C 1
ATOM 2288 O O . ALA A 1 293 ? 0.731 -9.644 2.358 1.00 12.18 338 ALA A O 1
ATOM 2290 N N . TYR A 1 294 ? 2.659 -8.639 2.921 1.00 10.87 339 TYR A N 1
ATOM 2291 C CA . TYR A 1 294 ? 2.151 -7.300 2.644 1.00 13.90 339 TYR A CA 1
ATOM 2292 C C . TYR A 1 294 ? 1.794 -7.179 1.168 1.00 17.93 339 TYR A C 1
ATOM 2293 O O . TYR A 1 294 ? 0.689 -6.764 0.820 1.00 13.53 339 TYR A O 1
ATOM 2302 N N . ASN A 1 295 ? 2.744 -7.525 0.302 1.00 14.17 340 ASN A N 1
ATOM 2303 C CA . ASN A 1 295 ? 2.534 -7.413 -1.138 1.00 13.28 340 ASN A CA 1
ATOM 2304 C C . ASN A 1 295 ? 1.371 -8.272 -1.641 1.00 13.96 340 ASN A C 1
ATOM 2305 O O . ASN A 1 295 ? 0.637 -7.875 -2.553 1.00 14.44 340 ASN A O 1
ATOM 2310 N N . SER A 1 296 ? 1.223 -9.460 -1.064 1.00 13.29 341 SER A N 1
ATOM 2311 C CA . SER A 1 296 ? 0.133 -10.352 -1.445 1.00 13.75 341 SER A CA 1
ATOM 2312 C C . SER A 1 296 ? -1.205 -9.724 -1.088 1.00 17.53 341 SER A C 1
ATOM 2313 O O . SER A 1 296 ? -2.178 -9.840 -1.834 1.00 14.22 341 SER A O 1
ATOM 2316 N N . ILE A 1 297 ? -1.252 -9.063 0.063 1.00 14.93 342 ILE A N 1
ATOM 2317 C CA . ILE A 1 297 ? -2.467 -8.360 0.468 1.00 16.29 342 ILE A CA 1
ATOM 2318 C C . ILE A 1 297 ? -2.754 -7.209 -0.493 1.00 17.75 342 ILE A C 1
ATOM 2319 O O . ILE A 1 297 ? -3.897 -7.015 -0.910 1.00 16.75 342 ILE A O 1
ATOM 2324 N N . VAL A 1 298 ? -1.716 -6.460 -0.864 1.00 14.69 343 VAL A N 1
ATOM 2325 C CA . VAL A 1 298 ? -1.882 -5.443 -1.907 1.00 20.99 343 VAL A CA 1
ATOM 2326 C C . VAL A 1 298 ? -2.505 -6.052 -3.169 1.00 21.92 343 VAL A C 1
ATOM 2327 O O . VAL A 1 298 ? -3.448 -5.504 -3.735 1.00 18.71 343 VAL A O 1
ATOM 2331 N N . GLY A 1 299 ? -1.977 -7.199 -3.592 1.00 20.13 344 GLY A N 1
ATOM 2332 C CA . GLY A 1 299 ? -2.417 -7.845 -4.818 1.00 17.03 344 GLY A CA 1
ATOM 2333 C C . GLY A 1 299 ? -3.898 -8.171 -4.839 1.00 18.56 344 GLY A C 1
ATOM 2334 O O . GLY A 1 299 ? -4.566 -7.970 -5.855 1.00 22.28 344 GLY A O 1
ATOM 2335 N N . ILE A 1 300 ? -4.429 -8.657 -3.720 1.00 16.34 345 ILE A N 1
ATOM 2336 C CA . ILE A 1 300 ? -5.831 -9.062 -3.689 1.00 20.11 345 ILE A CA 1
ATOM 2337 C C . ILE A 1 300 ? -6.784 -7.913 -3.385 1.00 26.88 345 ILE A C 1
ATOM 2338 O O . ILE A 1 300 ? -7.991 -8.042 -3.580 1.00 32.18 345 ILE A O 1
ATOM 2343 N N . LEU A 1 301 ? -6.252 -6.805 -2.879 1.00 21.73 346 LEU A N 1
ATOM 2344 C CA . LEU A 1 301 ? -7.068 -5.618 -2.623 1.00 18.43 346 LEU A CA 1
ATOM 2345 C C . LEU A 1 301 ? -7.112 -4.731 -3.852 1.00 24.94 346 LEU A C 1
ATOM 2346 O O . LEU A 1 301 ? -7.830 -3.737 -3.895 1.00 24.63 346 LEU A O 1
ATOM 2351 N N . GLN A 1 302 ? -6.336 -5.109 -4.857 1.00 24.59 347 GLN A N 1
ATOM 2352 C CA . GLN A 1 302 ? -6.122 -4.271 -6.021 1.00 31.33 347 GLN A CA 1
ATOM 2353 C C . GLN A 1 302 ? -7.355 -4.147 -6.895 1.00 36.93 347 GLN A C 1
ATOM 2354 O O . GLN A 1 302 ? -8.264 -4.979 -6.858 1.00 45.54 347 GLN A O 1
#